Protein AF-A0A540X4X4-F1 (afdb_monomer_lite)

InterPro domains:
  IPR006311 Twin-arginine translocation pathway, signal sequence [PS51318] (1-35)
  IPR009078 Ferritin-like superfamily [SSF47240] (45-176)

Organism: NCBI:txid2590453

Foldseek 3Di:
DPVVVVVVVVVVLVPPPDPDDPPPPDDDDDDPDDPPQLCQLLVLLLVLLLLLLQLLQQLVVLLVLLVVDDPVFPCVQQSQVLNLLSVVVSVLSVVLSVVSQVSCVVSVHHNPSPNYHHPADPPQDRGSLSSLVSNLVSLVSSLVSLVVSLVSDDDPLVSQSSVFQSVLSVLSNVVSVCVNVVVDDPPPVSGNPHNVVCNVVSCVRSVDSTQDDRPNPDHPVPDDDDDDDDPPD

pLDDT: mean 84.34, std 19.94, range [33.22, 98.69]

Secondary structure (DSSP, 8-state):
--HHHHHHHHTTS-SSS--S-------PPPPP-----TTTTHHHHHHHHHHHHHHHHHHHHHHHHHHT--TTSTTGGGHHHHHHHHHHHHHHHHHHHHHHHHHHHHTT----S-S------TTPPPSHHHHHHHHHHHHHHHHHHHHHHHTT--SHHHHHHHHHHHHHHHHHHHHHHHHHTTS----GGGTT--TGGGHHHHTTSS--S-SS-STT---GGGSPPPPP--TT-

Structure (mmCIF, N/CA/C/O backbone):
data_AF-A0A540X4X4-F1
#
_entry.id   AF-A0A540X4X4-F1
#
loop_
_atom_site.group_PDB
_atom_site.id
_atom_site.type_symbol
_atom_site.label_atom_id
_atom_site.label_alt_id
_atom_site.label_comp_id
_atom_site.label_asym_id
_atom_site.label_entity_id
_atom_site.label_seq_id
_atom_site.pdbx_PDB_ins_code
_atom_site.Cartn_x
_atom_site.Cartn_y
_atom_site.Cartn_z
_atom_site.occupancy
_atom_site.B_iso_or_equiv
_atom_site.auth_seq_id
_atom_site.auth_comp_id
_atom_site.auth_asym_id
_atom_site.auth_atom_id
_atom_site.pdbx_PDB_model_num
ATOM 1 N N . MET A 1 1 ? 28.447 26.454 -2.763 1.00 45.38 1 MET A N 1
ATOM 2 C CA . MET A 1 1 ? 27.400 27.033 -1.888 1.00 45.38 1 MET A CA 1
ATOM 3 C C . MET A 1 1 ? 26.035 26.938 -2.585 1.00 45.38 1 MET A C 1
ATOM 5 O O . MET A 1 1 ? 25.390 27.944 -2.836 1.00 45.38 1 MET A O 1
ATOM 9 N N . THR A 1 2 ? 25.621 25.722 -2.959 1.00 46.94 2 THR A N 1
ATOM 10 C CA . THR A 1 2 ? 24.473 25.473 -3.863 1.00 46.94 2 THR A CA 1
ATOM 11 C C . THR A 1 2 ? 23.603 24.282 -3.435 1.00 46.94 2 THR A C 1
ATOM 13 O O . THR A 1 2 ? 22.452 24.202 -3.847 1.00 46.94 2 THR A O 1
ATOM 16 N N . GLU A 1 3 ? 24.078 23.406 -2.542 1.00 37.91 3 GLU A N 1
ATOM 17 C CA . GLU A 1 3 ? 23.278 22.284 -2.021 1.00 37.91 3 GLU A CA 1
ATOM 18 C C . GLU A 1 3 ? 22.241 22.696 -0.963 1.00 37.91 3 GLU A C 1
ATOM 20 O O . GLU A 1 3 ? 21.137 22.152 -0.937 1.00 37.91 3 GLU A O 1
ATOM 25 N N . GLU A 1 4 ? 22.540 23.683 -0.110 1.00 38.97 4 GLU A N 1
ATOM 26 C CA . GLU A 1 4 ? 21.604 24.102 0.949 1.00 38.97 4 GLU A CA 1
ATOM 27 C C . GLU A 1 4 ? 20.347 24.805 0.414 1.00 38.97 4 GLU A C 1
ATOM 29 O O . GLU A 1 4 ? 19.276 24.716 1.020 1.00 38.97 4 GLU A O 1
ATOM 34 N N . LEU A 1 5 ? 20.446 25.465 -0.745 1.00 39.66 5 LEU A N 1
ATOM 35 C CA . LEU A 1 5 ? 19.309 26.126 -1.393 1.00 39.66 5 LEU A CA 1
ATOM 36 C C . LEU A 1 5 ? 18.351 25.110 -2.037 1.00 39.66 5 LEU A C 1
ATOM 38 O O . LEU A 1 5 ? 17.140 25.322 -2.018 1.00 39.66 5 LEU A O 1
ATOM 42 N N . SER A 1 6 ? 18.872 23.970 -2.505 1.00 49.53 6 SER A N 1
ATOM 43 C CA . SER A 1 6 ? 18.075 22.884 -3.092 1.00 49.53 6 SER A CA 1
ATOM 44 C C . SER A 1 6 ? 17.263 22.128 -2.033 1.00 49.53 6 SER A C 1
ATOM 46 O O . SER A 1 6 ? 16.067 21.890 -2.202 1.00 49.53 6 SER A O 1
ATOM 48 N N . ARG A 1 7 ? 17.855 21.868 -0.856 1.00 48.28 7 ARG A N 1
ATOM 49 C CA . ARG A 1 7 ? 17.134 21.241 0.269 1.00 48.28 7 ARG A CA 1
ATOM 50 C C . ARG A 1 7 ? 15.981 22.112 0.773 1.00 48.28 7 ARG A C 1
ATOM 52 O O . ARG A 1 7 ? 14.906 21.593 1.055 1.00 48.28 7 ARG A O 1
ATOM 59 N N . ARG A 1 8 ? 16.160 23.439 0.837 1.00 43.81 8 ARG A N 1
ATOM 60 C CA . ARG A 1 8 ? 15.091 24.370 1.250 1.00 43.81 8 ARG A CA 1
ATOM 61 C C . ARG A 1 8 ? 13.973 24.519 0.213 1.00 43.81 8 ARG A C 1
ATOM 63 O O . ARG A 1 8 ? 12.850 24.810 0.612 1.00 43.81 8 ARG A O 1
ATOM 70 N N . ALA A 1 9 ? 14.242 24.301 -1.075 1.00 41.81 9 ALA A N 1
ATOM 71 C CA . ALA A 1 9 ? 13.210 24.267 -2.115 1.00 41.81 9 ALA A CA 1
ATOM 72 C C . ALA A 1 9 ? 12.405 22.951 -2.088 1.00 41.81 9 ALA A C 1
ATOM 74 O O . ALA A 1 9 ? 11.178 22.982 -2.187 1.00 41.81 9 ALA A O 1
ATOM 75 N N . ALA A 1 10 ? 13.067 21.818 -1.827 1.00 45.50 10 ALA A N 1
ATOM 76 C CA . ALA A 1 10 ? 12.403 20.528 -1.610 1.00 45.50 10 ALA A CA 1
ATOM 77 C C . ALA A 1 10 ? 11.528 20.526 -0.338 1.00 45.50 10 ALA A C 1
ATOM 79 O O . ALA A 1 10 ? 10.416 20.007 -0.343 1.00 45.50 10 ALA A O 1
ATOM 80 N N . LEU A 1 11 ? 11.968 21.203 0.729 1.00 43.41 11 LEU A N 1
ATOM 81 C CA . LEU A 1 11 ? 11.190 21.387 1.965 1.00 43.41 11 LEU A CA 1
ATOM 82 C C . LEU A 1 11 ? 10.003 22.358 1.829 1.00 43.41 11 LEU A C 1
ATOM 84 O O . LEU A 1 11 ? 9.101 22.322 2.659 1.00 43.41 11 LEU A O 1
ATOM 88 N N . ARG A 1 12 ? 9.979 23.217 0.802 1.00 35.09 12 ARG A N 1
ATOM 89 C CA . ARG A 1 12 ? 8.868 24.153 0.531 1.00 35.09 12 ARG A CA 1
ATOM 90 C C . ARG A 1 12 ? 7.836 23.624 -0.464 1.00 35.09 12 ARG A C 1
ATOM 92 O O . ARG A 1 12 ? 6.799 24.255 -0.616 1.00 35.09 12 ARG A O 1
ATOM 99 N N . SER A 1 13 ? 8.122 22.493 -1.105 1.00 35.81 13 SER A N 1
ATOM 100 C CA . SER A 1 13 ? 7.208 21.810 -2.034 1.00 35.81 13 SER A CA 1
ATOM 101 C C . SER A 1 13 ? 6.532 20.589 -1.387 1.00 35.81 13 SER A C 1
ATOM 103 O O . SER A 1 13 ? 5.632 19.994 -1.963 1.00 35.81 13 SER A O 1
ATOM 105 N N . ALA A 1 14 ? 6.900 20.266 -0.140 1.00 37.06 14 ALA A N 1
ATOM 106 C CA . ALA A 1 14 ? 6.258 19.262 0.714 1.00 37.06 14 ALA A CA 1
ATOM 107 C C . ALA A 1 14 ? 4.951 19.760 1.379 1.00 37.06 14 ALA A C 1
ATOM 109 O O . ALA A 1 14 ? 4.540 19.256 2.421 1.00 37.06 14 ALA A O 1
ATOM 110 N N . THR A 1 15 ? 4.300 20.772 0.805 1.00 37.78 15 THR A N 1
ATOM 111 C CA . THR A 1 15 ? 3.066 21.406 1.309 1.00 37.78 15 THR A CA 1
ATOM 112 C C . THR A 1 15 ? 1.804 20.919 0.598 1.00 37.78 15 THR A C 1
ATOM 114 O O . THR A 1 15 ? 0.786 21.606 0.611 1.00 37.78 15 THR A O 1
ATOM 117 N N . ALA A 1 16 ? 1.839 19.721 0.010 1.00 43.06 16 ALA A N 1
ATOM 118 C CA . ALA A 1 16 ? 0.648 19.104 -0.564 1.00 43.06 16 ALA A CA 1
ATOM 119 C C . ALA A 1 16 ? 0.603 17.570 -0.459 1.00 43.06 16 ALA A C 1
ATOM 121 O O . ALA A 1 16 ? 0.033 16.955 -1.338 1.00 43.06 16 ALA A O 1
ATOM 122 N N . VAL A 1 17 ? 1.158 16.927 0.580 1.00 40.28 17 VAL A N 1
ATOM 123 C CA . VAL A 1 17 ? 0.823 15.515 0.893 1.00 40.28 17 VAL A CA 1
ATOM 124 C C . VAL A 1 17 ? 0.978 15.250 2.398 1.00 40.28 17 VAL A C 1
ATOM 126 O O . VAL A 1 17 ? 1.936 14.626 2.836 1.00 40.28 17 VAL A O 1
ATOM 129 N N . ALA A 1 18 ? 0.078 15.823 3.202 1.00 40.38 18 ALA A N 1
ATOM 130 C CA . ALA A 1 18 ? -0.232 15.427 4.585 1.00 40.38 18 ALA A CA 1
ATOM 131 C C . ALA A 1 18 ? -1.329 16.354 5.138 1.00 40.38 18 ALA A C 1
ATOM 133 O O . ALA A 1 18 ? -1.129 17.088 6.101 1.00 40.38 18 ALA A O 1
ATOM 134 N N . SER A 1 19 ? -2.519 16.338 4.541 1.00 33.22 19 SER A N 1
ATOM 135 C CA . SER A 1 19 ? -3.735 16.819 5.213 1.00 33.22 19 SER A CA 1
ATOM 136 C C . SER A 1 19 ? -4.354 15.701 6.065 1.00 33.22 19 SER A C 1
ATOM 138 O O . SER A 1 19 ? -5.560 15.491 6.065 1.00 33.22 19 SER A O 1
ATOM 140 N N . LEU A 1 20 ? -3.512 14.987 6.817 1.00 40.66 20 LEU A N 1
ATOM 141 C CA . LEU A 1 20 ? -3.910 14.158 7.950 1.00 40.66 20 LEU A CA 1
ATOM 142 C C . LEU A 1 20 ? -3.498 14.906 9.225 1.00 40.66 20 LEU A C 1
ATOM 144 O O . LEU A 1 20 ? -2.364 14.825 9.682 1.00 40.66 20 LEU A O 1
ATOM 148 N N . GLY A 1 21 ? -4.446 15.678 9.759 1.00 37.59 21 GLY A N 1
ATOM 149 C CA . GLY A 1 21 ? -4.508 16.029 11.178 1.00 37.59 21 GLY A CA 1
ATOM 150 C C . GLY A 1 21 ? -3.510 17.063 11.710 1.00 37.59 21 GLY A C 1
ATOM 151 O O . GLY A 1 21 ? -2.647 16.732 12.514 1.00 37.59 21 GLY A O 1
ATOM 152 N N . LEU A 1 22 ? -3.741 18.350 11.432 1.00 36.69 22 LEU A N 1
ATOM 153 C CA . LEU A 1 22 ? -3.510 19.382 12.453 1.00 36.69 22 LEU A CA 1
ATOM 154 C C . LEU A 1 22 ? -4.819 19.589 13.222 1.00 36.69 22 LEU A C 1
ATOM 156 O O . LEU A 1 22 ? -5.535 20.565 13.012 1.00 36.69 22 LEU A O 1
ATOM 160 N N . ALA A 1 23 ? -5.143 18.645 14.106 1.00 40.56 23 ALA A N 1
ATOM 161 C CA . ALA A 1 23 ? -6.061 18.934 15.196 1.00 40.56 23 ALA A CA 1
ATOM 162 C C . ALA A 1 23 ? -5.282 19.751 16.233 1.00 40.56 23 ALA A C 1
ATOM 164 O O . ALA A 1 23 ? -4.286 19.303 16.802 1.00 40.56 23 ALA A O 1
ATOM 165 N N . THR A 1 24 ? -5.708 20.991 16.422 1.00 37.22 24 THR A N 1
ATOM 166 C CA . THR A 1 24 ? -5.262 21.911 17.462 1.00 37.22 24 THR A CA 1
ATOM 167 C C . THR A 1 24 ? -5.240 21.215 18.824 1.00 37.22 24 THR A C 1
ATOM 169 O O . THR A 1 24 ? -6.281 20.853 19.368 1.00 37.22 24 THR A O 1
ATOM 172 N N . GLY A 1 25 ? -4.046 21.060 19.399 1.00 37.75 25 GLY A N 1
ATOM 173 C CA . GLY A 1 25 ? -3.867 20.639 20.785 1.00 37.75 25 GLY A CA 1
ATOM 174 C C . GLY A 1 25 ? -4.380 21.711 21.744 1.00 37.75 25 GLY A C 1
ATOM 175 O O . GLY A 1 25 ? -3.626 22.578 22.177 1.00 37.75 25 GLY A O 1
ATOM 176 N N . LEU A 1 26 ? -5.668 21.652 22.079 1.00 37.72 26 LEU A N 1
ATOM 177 C CA . LEU A 1 26 ? -6.223 22.318 23.252 1.00 37.72 26 LEU A CA 1
ATOM 178 C C . LEU A 1 26 ? -6.114 21.355 24.435 1.00 37.72 26 LEU A C 1
ATOM 180 O O . LEU A 1 26 ? -6.832 20.362 24.523 1.00 37.72 26 LEU A O 1
ATOM 184 N N . LEU A 1 27 ? -5.196 21.672 25.351 1.00 46.25 27 LEU A N 1
ATOM 185 C CA . LEU A 1 27 ? -5.104 21.069 26.678 1.00 46.25 27 LEU A CA 1
ATOM 186 C C . LEU A 1 27 ? -6.447 21.245 27.401 1.00 46.25 27 LEU A C 1
ATOM 188 O O . LEU A 1 27 ? -6.729 22.312 27.947 1.00 46.25 27 LEU A O 1
ATOM 192 N N . THR A 1 28 ? -7.273 20.203 27.423 1.00 41.41 28 THR A N 1
ATOM 193 C CA . THR A 1 28 ? -8.466 20.151 28.268 1.00 41.41 28 THR A CA 1
ATOM 194 C C . THR A 1 28 ? -8.161 19.304 29.500 1.00 41.41 28 THR A C 1
ATOM 196 O O . THR A 1 28 ? -7.714 18.162 29.422 1.00 41.41 28 THR A O 1
ATOM 199 N N . ARG A 1 29 ? -8.322 19.930 30.672 1.00 42.62 29 ARG A N 1
ATOM 200 C CA . ARG A 1 29 ? -8.231 19.288 31.989 1.00 42.62 29 ARG A CA 1
ATOM 201 C C . ARG A 1 29 ? -9.266 18.166 32.097 1.00 42.62 29 ARG A C 1
ATOM 203 O O . ARG A 1 29 ? -10.383 18.315 31.607 1.00 42.62 29 ARG A O 1
ATOM 210 N N . GLY A 1 30 ? -8.878 17.093 32.789 1.00 44.91 30 GLY A N 1
ATOM 211 C CA . GLY A 1 30 ? -9.661 15.873 32.967 1.00 44.91 30 GLY A CA 1
ATOM 212 C C . GLY A 1 30 ? -11.105 16.131 33.392 1.00 44.91 30 GLY A C 1
ATOM 213 O O . GLY A 1 30 ? -11.369 16.743 34.427 1.00 44.91 30 GLY A O 1
ATOM 214 N N . THR A 1 31 ? -12.024 15.640 32.570 1.00 39.88 31 THR A N 1
ATOM 215 C CA . THR A 1 31 ? -13.439 15.469 32.894 1.00 39.88 31 THR A CA 1
ATOM 216 C C . THR A 1 31 ? -13.671 14.022 33.346 1.00 39.88 31 THR A C 1
ATOM 218 O O . THR A 1 31 ? -12.910 13.130 32.964 1.00 39.88 31 THR A O 1
ATOM 221 N N . PRO A 1 32 ? -14.659 13.776 34.227 1.00 40.91 32 PRO A N 1
ATOM 222 C CA . PRO A 1 32 ? -14.927 12.446 34.768 1.00 40.91 32 PRO A CA 1
ATOM 223 C C . PRO A 1 32 ? -15.314 11.497 33.633 1.00 40.91 32 PRO A C 1
ATOM 225 O O . PRO A 1 32 ? -15.917 11.952 32.665 1.00 40.91 32 PRO A O 1
ATOM 228 N N . ALA A 1 33 ? -14.963 10.213 33.775 1.00 46.62 33 ALA A N 1
ATOM 229 C CA . ALA A 1 33 ? -15.164 9.139 32.802 1.00 46.62 33 ALA A CA 1
ATOM 230 C C . ALA A 1 33 ? -16.530 9.227 32.097 1.00 46.62 33 ALA A C 1
ATOM 232 O O . ALA A 1 33 ? -17.534 8.683 32.558 1.00 46.62 33 ALA A O 1
ATOM 233 N N . GLN A 1 34 ? -16.561 9.938 30.970 1.00 46.34 34 GLN A N 1
ATOM 234 C CA . GLN A 1 34 ? -17.626 9.829 29.995 1.00 46.34 34 GLN A CA 1
ATOM 235 C C . GLN A 1 34 ? -17.530 8.404 29.477 1.00 46.34 34 GLN A C 1
ATOM 237 O O . GLN A 1 34 ? -16.442 7.962 29.105 1.00 46.34 34 GLN A O 1
ATOM 242 N N . ALA A 1 35 ? -18.642 7.669 29.538 1.00 45.66 35 ALA A N 1
ATOM 243 C CA . ALA A 1 35 ? -18.747 6.361 28.914 1.00 45.66 35 ALA A CA 1
ATOM 244 C C . ALA A 1 35 ? -18.117 6.469 27.523 1.00 45.66 35 ALA A C 1
ATOM 246 O O . ALA A 1 35 ? -18.569 7.295 26.729 1.00 45.66 35 ALA A O 1
ATOM 247 N N . LEU A 1 36 ? -17.022 5.738 27.292 1.00 54.94 36 LEU A N 1
ATOM 248 C CA . LEU A 1 36 ? -16.288 5.772 26.034 1.00 54.94 36 LEU A CA 1
ATOM 249 C C . LEU A 1 36 ? -17.294 5.420 24.946 1.00 54.94 36 LEU A C 1
ATOM 251 O O . LEU A 1 36 ? -17.746 4.280 24.849 1.00 54.94 36 LEU A O 1
ATOM 255 N N . THR A 1 37 ? -17.753 6.426 24.210 1.00 63.12 37 THR A N 1
ATOM 256 C CA . THR A 1 37 ? -18.769 6.199 23.196 1.00 63.12 37 THR A CA 1
ATOM 257 C C . THR A 1 37 ? -18.072 5.519 22.037 1.00 63.12 37 THR A C 1
ATOM 259 O O . THR A 1 37 ? -17.047 6.020 21.574 1.00 63.12 37 THR A O 1
ATOM 262 N N . THR A 1 38 ? -18.657 4.447 21.514 1.00 70.06 38 THR A N 1
ATOM 263 C CA . THR A 1 38 ? -18.188 3.763 20.298 1.00 70.06 38 THR A CA 1
ATOM 264 C C . THR A 1 38 ? -18.023 4.704 19.099 1.00 70.06 38 THR A C 1
ATOM 266 O O . THR A 1 38 ? -17.361 4.366 18.132 1.00 70.06 38 THR A O 1
ATOM 269 N N . GLN A 1 39 ? -18.585 5.912 19.164 1.00 83.56 39 GLN A N 1
ATOM 270 C CA . GLN A 1 39 ? -18.491 6.932 18.126 1.00 83.56 39 GLN A CA 1
ATOM 271 C C . GLN A 1 39 ? -17.196 7.759 18.147 1.00 83.56 39 GLN A C 1
ATOM 273 O O . GLN A 1 39 ? -16.904 8.424 17.154 1.00 83.56 39 GLN A O 1
ATOM 278 N N . ALA A 1 40 ? -16.422 7.743 19.241 1.00 87.62 40 ALA A N 1
ATOM 279 C CA . ALA A 1 40 ? -15.233 8.594 19.387 1.00 87.62 40 ALA A CA 1
ATOM 280 C C . ALA A 1 40 ? -14.157 8.295 18.326 1.00 87.62 40 ALA A C 1
ATOM 282 O O . ALA A 1 40 ? -13.459 9.204 17.877 1.00 87.62 40 ALA A O 1
ATOM 283 N N . ASP A 1 41 ? -14.095 7.045 17.867 1.00 94.62 41 ASP A N 1
ATOM 284 C CA . ASP A 1 41 ? -13.091 6.574 16.916 1.00 94.62 41 ASP A CA 1
ATOM 2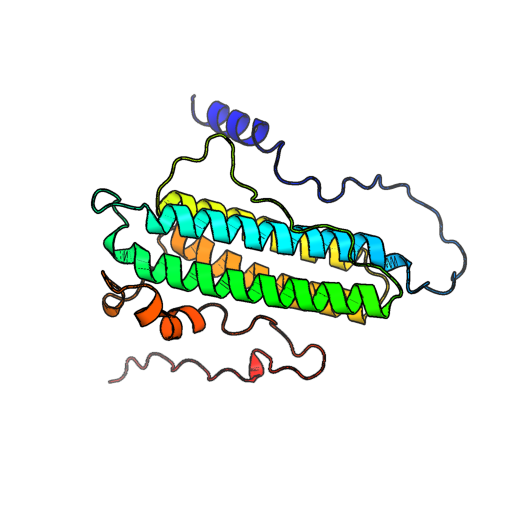85 C C . ASP A 1 41 ? -13.547 6.645 15.449 1.00 94.62 41 ASP A C 1
ATOM 287 O O . ASP A 1 41 ? -12.751 6.415 14.540 1.00 94.62 41 ASP A O 1
ATOM 291 N N . LEU A 1 42 ? -14.804 7.011 15.170 1.00 94.94 42 LEU A N 1
ATOM 292 C CA . LEU A 1 42 ? -15.321 7.018 13.795 1.00 94.94 42 LEU A CA 1
ATOM 293 C C . LEU A 1 42 ? -14.549 7.980 12.885 1.00 94.94 42 LEU A C 1
ATOM 295 O O . LEU A 1 42 ? -14.234 7.635 11.749 1.00 94.94 42 LEU A O 1
ATOM 299 N N . THR A 1 43 ? -14.218 9.174 13.376 1.00 95.19 43 THR A N 1
ATOM 300 C CA . THR A 1 43 ? -13.436 10.160 12.615 1.00 95.19 43 THR A CA 1
ATOM 301 C C . THR A 1 43 ? -12.033 9.646 12.264 1.00 95.19 43 THR A C 1
ATOM 303 O O . THR A 1 43 ? -11.699 9.650 11.076 1.00 95.19 43 THR A O 1
ATOM 306 N N . PRO A 1 44 ? -11.200 9.186 13.222 1.00 96.00 44 PRO A N 1
ATOM 307 C CA . PRO A 1 44 ? -9.890 8.629 12.886 1.00 96.00 44 PRO A CA 1
ATOM 308 C C . PRO A 1 44 ? -9.971 7.386 11.988 1.00 96.00 44 PRO A C 1
ATOM 310 O O . PRO A 1 44 ? -9.182 7.283 11.050 1.00 96.00 44 PRO A O 1
ATOM 313 N N . LEU A 1 45 ? -10.942 6.487 12.187 1.00 96.50 45 LEU A N 1
ATOM 314 C CA . LEU A 1 45 ? -11.120 5.319 11.313 1.00 96.50 45 LEU A CA 1
ATOM 315 C C . LEU A 1 45 ? -11.480 5.709 9.874 1.00 96.50 45 LEU A C 1
ATOM 317 O O . LEU A 1 45 ? -10.914 5.163 8.930 1.00 96.50 45 LEU A O 1
ATOM 321 N N . LYS A 1 46 ? -12.370 6.689 9.682 1.00 97.25 46 LYS A N 1
ATOM 322 C CA . LYS A 1 46 ? -12.703 7.223 8.349 1.00 97.25 46 LYS A CA 1
ATOM 323 C C . LYS A 1 46 ? -11.504 7.893 7.675 1.00 97.25 46 LYS A C 1
ATOM 325 O O . LYS A 1 46 ? -11.335 7.782 6.460 1.00 97.25 46 LYS A O 1
ATOM 330 N N . ALA A 1 47 ? -10.654 8.567 8.448 1.00 96.62 47 ALA A N 1
ATOM 331 C CA . ALA A 1 47 ? -9.423 9.151 7.927 1.00 96.62 47 ALA A CA 1
ATOM 332 C C . ALA A 1 47 ? -8.440 8.070 7.441 1.00 96.62 47 ALA A C 1
ATOM 334 O O . ALA A 1 47 ? -7.867 8.222 6.362 1.00 96.62 47 ALA A O 1
ATOM 335 N N . LEU A 1 48 ? -8.302 6.963 8.180 1.00 97.94 48 LEU A N 1
ATOM 336 C CA . LEU A 1 48 ? -7.527 5.798 7.737 1.00 97.94 48 LEU A CA 1
ATOM 337 C C . LEU A 1 48 ? -8.143 5.154 6.486 1.00 97.94 48 LEU A C 1
ATOM 339 O O . LEU A 1 48 ? -7.428 4.916 5.521 1.00 97.94 48 LEU A O 1
ATOM 343 N N . LEU A 1 49 ? -9.469 4.981 6.429 1.00 98.31 49 LEU A N 1
ATOM 344 C CA . LEU A 1 49 ? -10.139 4.430 5.242 1.00 98.31 49 LEU A CA 1
ATOM 345 C C . LEU A 1 49 ? -9.918 5.300 3.993 1.00 98.31 49 LEU A C 1
ATOM 347 O O . LEU A 1 49 ? -9.705 4.791 2.894 1.00 98.31 49 LEU A O 1
ATOM 351 N N . THR A 1 50 ? -9.928 6.623 4.161 1.00 98.19 50 THR A N 1
ATOM 352 C CA . THR A 1 50 ? -9.592 7.559 3.080 1.00 98.19 50 THR A CA 1
ATOM 353 C C . THR A 1 50 ? -8.151 7.358 2.607 1.00 98.19 50 THR A C 1
ATOM 355 O O . THR A 1 50 ? -7.890 7.383 1.403 1.00 98.19 50 THR A O 1
ATOM 358 N N . ALA A 1 51 ? -7.213 7.156 3.538 1.00 97.62 51 ALA A N 1
ATOM 359 C CA . ALA A 1 51 ? -5.814 6.901 3.216 1.00 97.62 51 ALA A CA 1
ATOM 360 C C . ALA A 1 51 ? -5.641 5.595 2.424 1.00 97.62 51 ALA A C 1
ATOM 362 O O . ALA A 1 51 ? -4.994 5.632 1.379 1.00 97.62 51 ALA A O 1
ATOM 363 N N . GLU A 1 52 ? -6.302 4.506 2.829 1.00 98.50 52 GLU A N 1
ATOM 364 C CA . GLU A 1 52 ? -6.270 3.234 2.092 1.00 98.50 52 GLU A CA 1
ATOM 365 C C . GLU A 1 52 ? -6.787 3.377 0.665 1.00 98.50 52 GLU A C 1
ATOM 367 O O . GLU A 1 52 ? -6.149 2.965 -0.301 1.00 98.50 52 GLU A O 1
ATOM 372 N N . ARG A 1 53 ? -7.925 4.050 0.488 1.00 98.56 53 ARG A N 1
ATOM 373 C CA . ARG A 1 53 ? -8.488 4.263 -0.850 1.00 98.56 53 ARG A CA 1
ATOM 374 C C . ARG A 1 53 ? -7.606 5.148 -1.722 1.00 98.56 53 ARG A C 1
ATOM 376 O O . ARG A 1 53 ? -7.450 4.886 -2.914 1.00 98.56 53 ARG A O 1
ATOM 383 N N . ASN A 1 54 ? -6.979 6.164 -1.136 1.00 98.06 54 ASN A N 1
ATOM 384 C CA . ASN A 1 54 ? -5.975 6.964 -1.830 1.00 98.06 54 ASN A CA 1
ATOM 385 C C . ASN A 1 54 ? -4.753 6.122 -2.232 1.00 98.06 54 ASN A C 1
ATOM 387 O O . ASN A 1 54 ? -4.249 6.293 -3.346 1.00 98.06 54 ASN A O 1
ATOM 391 N N . ALA A 1 55 ? -4.293 5.203 -1.377 1.00 98.06 55 ALA A N 1
ATOM 392 C CA . ALA A 1 55 ? -3.204 4.282 -1.692 1.00 98.06 55 ALA A CA 1
ATOM 393 C C . ALA A 1 55 ? -3.582 3.362 -2.862 1.00 98.06 55 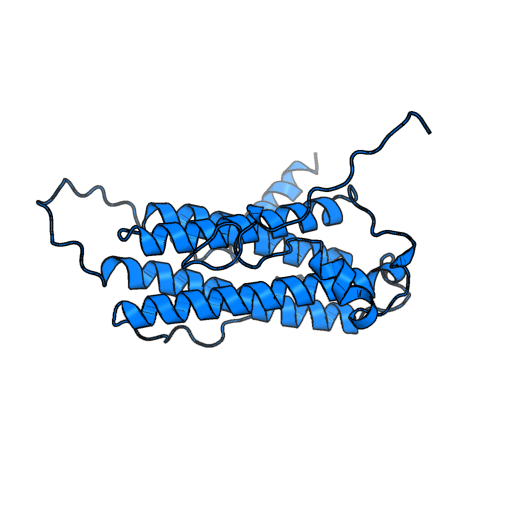ALA A C 1
ATOM 395 O O . ALA A 1 55 ? -2.855 3.329 -3.854 1.00 98.06 55 ALA A O 1
ATOM 396 N N . ILE A 1 56 ? -4.770 2.743 -2.842 1.00 98.62 56 ILE A N 1
ATOM 397 C CA . ILE A 1 56 ? -5.292 1.918 -3.950 1.00 98.62 56 ILE A CA 1
ATOM 398 C C . ILE A 1 56 ? -5.253 2.689 -5.277 1.00 98.62 56 ILE A C 1
ATOM 400 O O . ILE A 1 56 ? -4.695 2.200 -6.261 1.00 98.62 56 ILE A O 1
ATOM 404 N N . LYS A 1 57 ? -5.780 3.923 -5.310 1.00 98.56 57 LYS A N 1
ATOM 405 C CA . LYS A 1 57 ? -5.759 4.759 -6.527 1.00 98.56 57 LYS A CA 1
ATOM 406 C C . LYS A 1 57 ? -4.347 5.171 -6.942 1.00 98.56 57 LYS A C 1
ATOM 408 O O . LYS A 1 57 ? -4.073 5.320 -8.132 1.00 98.56 57 LYS A O 1
ATOM 413 N N . THR A 1 58 ? -3.443 5.359 -5.986 1.00 98.25 58 THR A N 1
ATOM 414 C CA . THR A 1 58 ? -2.033 5.667 -6.267 1.00 98.25 58 THR A CA 1
ATOM 415 C C . THR A 1 58 ? -1.333 4.465 -6.898 1.00 98.25 58 THR A C 1
ATOM 417 O O . THR A 1 58 ? -0.618 4.634 -7.885 1.00 98.25 58 THR A O 1
ATOM 420 N N . TYR A 1 59 ? -1.608 3.251 -6.419 1.00 98.62 59 TYR A N 1
ATOM 421 C CA . TYR A 1 59 ? -1.124 2.020 -7.038 1.00 98.62 59 TYR A CA 1
ATOM 422 C C . TYR A 1 59 ? -1.745 1.761 -8.417 1.00 98.62 59 TYR A C 1
ATOM 424 O O . TYR A 1 59 ? -1.026 1.340 -9.319 1.00 98.62 59 TYR A O 1
ATOM 432 N N . ASP A 1 60 ? -3.028 2.074 -8.635 1.00 98.56 60 ASP A N 1
ATOM 433 C CA . ASP A 1 60 ? -3.646 2.032 -9.975 1.00 98.56 60 ASP A CA 1
ATOM 434 C C . ASP A 1 60 ? -2.886 2.928 -10.974 1.00 98.56 60 ASP A C 1
ATOM 436 O O . ASP A 1 60 ? -2.554 2.515 -12.093 1.00 98.56 60 ASP A O 1
ATOM 440 N N . ALA A 1 61 ? -2.565 4.158 -10.558 1.00 98.06 61 ALA A N 1
ATOM 441 C CA . ALA A 1 61 ? -1.789 5.094 -11.367 1.00 98.06 61 ALA A CA 1
ATOM 442 C C . ALA A 1 61 ? -0.350 4.597 -11.595 1.00 98.06 61 ALA A C 1
ATOM 444 O O . ALA A 1 61 ? 0.150 4.648 -12.720 1.00 98.06 61 ALA A O 1
ATOM 445 N N . ALA A 1 62 ? 0.298 4.066 -10.556 1.00 97.94 62 ALA A N 1
ATOM 446 C CA . ALA A 1 62 ? 1.633 3.482 -10.640 1.00 97.94 62 ALA A CA 1
ATOM 447 C C . ALA A 1 62 ? 1.687 2.310 -11.630 1.00 97.94 62 ALA A C 1
ATOM 449 O O . ALA A 1 62 ? 2.557 2.283 -12.498 1.00 97.94 62 ALA A O 1
ATOM 450 N N . VAL A 1 63 ? 0.733 1.378 -11.558 1.00 98.56 63 VAL A N 1
ATOM 451 C CA . VAL A 1 63 ? 0.627 0.246 -12.490 1.00 98.56 63 VAL A CA 1
ATOM 452 C C . VAL A 1 63 ? 0.439 0.732 -13.925 1.00 98.56 63 VAL A C 1
ATOM 454 O O . VAL A 1 63 ? 1.090 0.211 -14.826 1.00 98.56 63 VAL A O 1
ATOM 457 N N . SER A 1 64 ? -0.365 1.775 -14.137 1.00 98.31 64 SER A N 1
ATOM 458 C CA . SER A 1 64 ? -0.544 2.373 -15.467 1.00 98.31 64 SER A CA 1
ATOM 459 C C . SER A 1 64 ? 0.765 2.949 -16.028 1.00 98.31 64 SER A C 1
ATOM 461 O O . SER A 1 64 ? 1.058 2.790 -17.212 1.00 98.31 64 SER A O 1
ATOM 463 N N . VAL A 1 65 ? 1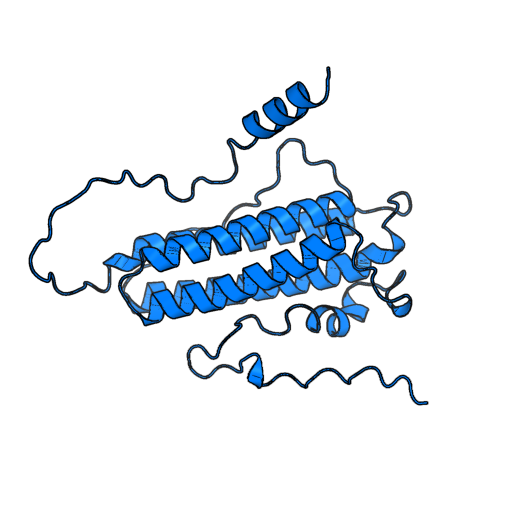.586 3.586 -15.182 1.00 98.31 65 VAL A N 1
ATOM 464 C CA . VAL A 1 65 ? 2.923 4.072 -15.568 1.00 98.31 65 VAL A CA 1
ATOM 465 C C . VAL A 1 65 ? 3.862 2.912 -15.884 1.00 98.31 65 VAL A C 1
ATOM 467 O O . VAL A 1 65 ? 4.602 2.984 -16.863 1.00 98.31 65 VAL A O 1
ATOM 470 N N . LEU A 1 66 ? 3.824 1.841 -15.086 1.00 98.38 66 LEU A N 1
ATOM 471 C CA . LEU A 1 66 ? 4.615 0.642 -15.345 1.00 98.38 66 LEU A CA 1
ATOM 472 C C . LEU A 1 66 ? 4.219 0.017 -16.680 1.00 98.38 66 LEU A C 1
ATOM 474 O O . LEU A 1 66 ? 5.108 -0.299 -17.455 1.00 98.38 66 LEU A O 1
ATOM 478 N N . ASP A 1 67 ? 2.930 -0.102 -16.995 1.00 98.38 67 ASP A N 1
ATOM 479 C CA . ASP A 1 67 ? 2.448 -0.666 -18.265 1.00 98.38 67 ASP A CA 1
ATOM 480 C C . ASP A 1 67 ? 2.845 0.152 -19.496 1.00 98.38 67 ASP A C 1
ATOM 482 O O . ASP A 1 67 ? 3.038 -0.408 -20.574 1.00 98.38 67 ASP A O 1
ATOM 486 N N . ALA A 1 68 ? 3.019 1.462 -19.331 1.00 98.19 68 ALA A N 1
ATOM 487 C CA . ALA A 1 68 ? 3.497 2.356 -20.379 1.00 98.19 68 ALA A CA 1
ATOM 488 C C . ALA A 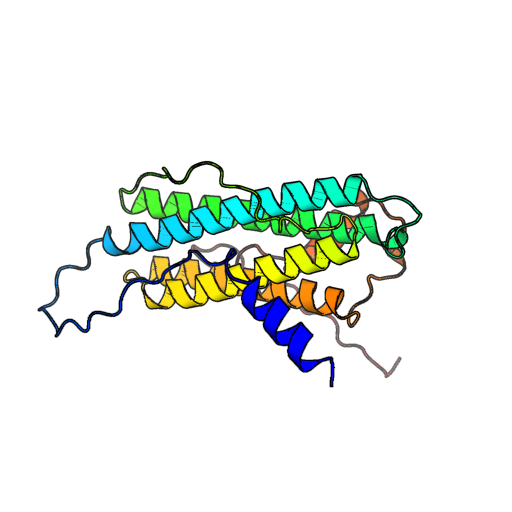1 68 ? 5.034 2.450 -20.468 1.00 98.19 68 ALA A C 1
ATOM 490 O O . ALA A 1 68 ? 5.548 3.131 -21.360 1.00 98.19 68 ALA A O 1
ATOM 491 N N . ALA A 1 69 ? 5.779 1.813 -19.555 1.00 97.69 69 ALA A N 1
ATOM 492 C CA . ALA A 1 69 ? 7.236 1.830 -19.584 1.00 97.69 69 ALA A CA 1
ATOM 493 C C . ALA A 1 69 ? 7.760 1.207 -20.888 1.00 97.69 69 ALA A C 1
ATOM 495 O O . ALA A 1 69 ? 7.176 0.281 -21.447 1.00 97.69 69 ALA A O 1
ATOM 496 N N . THR A 1 70 ? 8.885 1.718 -21.380 1.00 97.06 70 THR A N 1
ATOM 497 C CA . THR A 1 70 ? 9.500 1.260 -22.632 1.00 97.06 70 THR A CA 1
ATOM 498 C C . THR A 1 70 ? 10.911 0.753 -22.380 1.00 97.06 70 THR A C 1
ATOM 500 O O . THR A 1 70 ? 11.517 1.063 -21.354 1.00 97.06 70 THR A O 1
ATOM 503 N N . SER A 1 71 ? 11.477 0.029 -23.347 1.00 96.75 71 SER A N 1
ATOM 504 C CA . SER A 1 71 ? 12.828 -0.540 -23.259 1.00 96.75 71 SER A CA 1
ATOM 505 C C . SER A 1 71 ? 13.956 0.490 -23.119 1.00 96.75 71 SER A C 1
ATOM 507 O O . SER A 1 71 ? 15.108 0.101 -22.952 1.00 96.75 71 SER A O 1
ATOM 509 N N . THR A 1 72 ? 13.661 1.791 -23.220 1.00 97.00 72 THR A N 1
ATOM 510 C CA . THR A 1 72 ? 14.628 2.859 -22.932 1.00 97.00 72 THR A CA 1
ATOM 511 C C . THR A 1 72 ? 14.709 3.213 -21.445 1.00 97.00 72 THR A C 1
ATOM 513 O O . THR A 1 72 ? 15.648 3.904 -21.056 1.00 97.00 72 THR A O 1
ATOM 516 N N . ASP A 1 73 ? 13.754 2.777 -20.613 1.00 97.19 73 ASP A N 1
ATOM 517 C CA . ASP A 1 73 ? 13.866 2.901 -19.156 1.00 97.19 73 ASP A CA 1
ATOM 518 C C . ASP A 1 73 ? 14.983 1.958 -18.658 1.00 97.19 73 ASP A C 1
ATOM 520 O O . ASP A 1 73 ? 14.938 0.757 -18.942 1.00 97.19 73 ASP A O 1
ATOM 524 N N . PRO A 1 74 ? 15.991 2.450 -17.914 1.00 94.75 74 PRO A N 1
ATOM 525 C CA . PRO A 1 74 ? 17.089 1.616 -17.421 1.00 94.75 74 PRO A CA 1
ATOM 526 C C . PRO A 1 74 ? 16.650 0.433 -16.549 1.00 94.75 74 PRO A C 1
ATOM 528 O O . PRO A 1 74 ? 17.375 -0.554 -16.445 1.00 94.75 74 PRO A O 1
ATOM 531 N N . LEU A 1 75 ? 15.480 0.525 -15.910 1.00 95.44 75 LEU A N 1
ATOM 532 C CA . LEU A 1 75 ? 14.916 -0.527 -15.068 1.00 95.44 75 LEU A CA 1
ATOM 533 C C . LEU A 1 75 ? 13.864 -1.370 -15.798 1.00 95.44 75 LEU A C 1
ATOM 535 O O . LEU A 1 75 ? 13.248 -2.229 -15.168 1.00 95.44 75 LEU A O 1
ATOM 539 N N . PHE A 1 76 ? 13.673 -1.177 -17.109 1.00 97.19 76 PHE A N 1
ATOM 540 C CA . PHE A 1 76 ? 12.711 -1.942 -17.905 1.00 97.19 76 PHE A CA 1
ATOM 541 C C . PHE A 1 76 ? 12.835 -3.465 -17.733 1.00 97.19 76 PHE A C 1
ATOM 543 O O . PHE A 1 76 ? 11.803 -4.112 -17.551 1.00 97.19 76 PHE A O 1
ATOM 550 N N . PRO A 1 77 ? 14.044 -4.066 -17.659 1.00 96.50 77 PRO A N 1
ATOM 551 C CA . PRO A 1 77 ? 14.164 -5.505 -17.423 1.00 96.50 77 PRO A CA 1
ATOM 552 C C . PRO A 1 77 ? 13.560 -5.994 -16.095 1.00 96.50 77 PRO A C 1
ATOM 554 O O . PRO A 1 77 ? 13.329 -7.190 -15.938 1.00 96.50 77 PRO A O 1
ATOM 557 N N . PHE A 1 78 ? 13.292 -5.098 -15.140 1.00 96.00 78 PHE A N 1
ATOM 558 C CA . PHE A 1 78 ? 12.673 -5.395 -13.844 1.00 96.00 78 PHE A CA 1
ATOM 559 C C . PHE A 1 78 ? 11.218 -4.907 -13.739 1.00 96.00 78 PHE A C 1
ATOM 561 O O . PHE A 1 78 ? 10.606 -5.037 -12.680 1.00 96.00 78 PHE A O 1
ATOM 568 N N . GLN A 1 79 ? 10.637 -4.370 -14.815 1.00 97.38 79 GLN A N 1
ATOM 569 C CA . GLN A 1 79 ? 9.262 -3.855 -14.834 1.00 97.38 79 GLN A CA 1
ATOM 570 C C . GLN A 1 79 ? 8.255 -4.877 -14.283 1.00 97.38 79 GLN A C 1
ATOM 572 O O . GLN A 1 79 ? 7.400 -4.521 -13.474 1.00 97.38 79 GLN A O 1
ATOM 577 N N . GLY A 1 80 ? 8.370 -6.149 -14.682 1.00 97.62 80 GLY A N 1
ATOM 578 C CA . GLY A 1 80 ? 7.433 -7.195 -14.277 1.00 97.62 80 GLY A CA 1
ATOM 579 C C . GLY A 1 80 ? 7.411 -7.456 -12.775 1.00 97.62 80 GLY A C 1
ATOM 580 O O . GLY A 1 80 ? 6.330 -7.509 -12.194 1.00 97.62 80 GLY A O 1
ATOM 581 N N . ILE A 1 81 ? 8.575 -7.551 -12.119 1.00 97.12 81 ILE A N 1
ATOM 582 C CA . ILE A 1 81 ? 8.626 -7.767 -10.664 1.00 97.12 81 ILE A CA 1
ATOM 583 C C . ILE A 1 81 ? 8.159 -6.533 -9.891 1.00 97.12 81 ILE A C 1
ATOM 585 O O . ILE A 1 81 ? 7.429 -6.670 -8.912 1.00 97.12 81 ILE A O 1
ATOM 589 N N . VAL A 1 82 ? 8.492 -5.326 -10.364 1.00 97.31 82 VAL A N 1
ATOM 590 C CA . VAL A 1 82 ? 7.997 -4.080 -9.758 1.00 97.31 82 VAL A CA 1
ATOM 591 C C . VAL A 1 82 ? 6.471 -4.008 -9.863 1.00 97.31 82 VAL A C 1
ATOM 593 O O . VAL A 1 82 ? 5.805 -3.694 -8.879 1.00 97.31 82 VAL A O 1
ATOM 596 N N . LYS A 1 83 ? 5.900 -4.365 -11.021 1.00 98.50 83 LYS A N 1
ATOM 597 C CA . LYS A 1 83 ? 4.445 -4.421 -11.215 1.00 98.50 83 LYS A CA 1
ATOM 598 C C . LYS A 1 83 ? 3.791 -5.504 -10.356 1.00 98.50 83 LYS A C 1
ATOM 600 O O . LYS A 1 83 ? 2.737 -5.246 -9.784 1.00 98.50 83 LYS A O 1
ATOM 605 N N . ALA A 1 84 ? 4.394 -6.686 -10.241 1.00 98.31 84 ALA A N 1
ATOM 606 C CA . ALA A 1 84 ? 3.857 -7.768 -9.419 1.00 98.31 84 ALA A CA 1
ATOM 607 C C . ALA A 1 84 ? 3.785 -7.373 -7.932 1.00 98.31 84 ALA A C 1
ATOM 609 O O . ALA A 1 84 ? 2.748 -7.572 -7.305 1.00 98.31 84 ALA A O 1
ATOM 610 N N . ILE A 1 85 ? 4.836 -6.741 -7.395 1.00 97.75 85 ILE A N 1
ATOM 611 C CA . ILE A 1 85 ? 4.848 -6.214 -6.018 1.00 97.75 85 ILE A CA 1
ATOM 612 C C . ILE A 1 85 ? 3.816 -5.091 -5.851 1.00 97.75 85 ILE A C 1
ATOM 614 O O . ILE A 1 85 ? 3.055 -5.101 -4.890 1.00 97.75 85 ILE A O 1
ATOM 618 N N . ALA A 1 86 ? 3.730 -4.158 -6.805 1.00 98.31 86 ALA A N 1
ATOM 619 C CA . ALA A 1 86 ? 2.742 -3.079 -6.765 1.00 98.31 86 ALA A CA 1
ATOM 620 C C . ALA A 1 86 ? 1.294 -3.607 -6.740 1.00 98.31 86 ALA A C 1
ATOM 622 O O . ALA A 1 86 ? 0.460 -3.095 -5.998 1.00 98.31 86 ALA A O 1
ATOM 623 N N . LEU A 1 87 ? 0.991 -4.647 -7.524 1.00 98.69 87 LEU A N 1
ATOM 624 C CA . LEU A 1 87 ? -0.321 -5.300 -7.515 1.00 98.69 87 LEU A CA 1
ATOM 625 C C . LEU A 1 87 ? -0.594 -6.039 -6.199 1.00 98.69 87 LEU A C 1
ATOM 627 O O . LEU A 1 87 ? -1.725 -6.000 -5.718 1.00 98.69 87 LEU A O 1
ATOM 631 N N . HIS A 1 88 ? 0.425 -6.675 -5.616 1.00 98.25 88 HIS A N 1
ATOM 632 C CA . HIS A 1 88 ? 0.325 -7.335 -4.312 1.00 98.25 88 HIS A CA 1
ATOM 633 C C . HIS A 1 88 ? 0.008 -6.329 -3.195 1.00 98.25 88 HIS A C 1
ATOM 635 O O . HIS A 1 88 ? -0.993 -6.486 -2.503 1.00 98.25 88 HIS A O 1
ATOM 641 N N . PHE A 1 89 ? 0.755 -5.227 -3.088 1.00 98.50 89 PHE A N 1
ATOM 642 C CA . PHE A 1 89 ? 0.504 -4.208 -2.055 1.00 98.50 89 PHE A CA 1
ATOM 643 C C . PHE A 1 89 ? -0.833 -3.490 -2.263 1.00 98.50 89 PHE A C 1
ATOM 645 O O . PHE A 1 89 ? -1.583 -3.273 -1.314 1.00 98.50 89 PHE A O 1
ATOM 652 N N . ARG A 1 90 ? -1.222 -3.217 -3.515 1.00 98.56 90 ARG A N 1
ATOM 653 C CA . ARG A 1 90 ? -2.566 -2.709 -3.840 1.00 98.56 90 ARG A CA 1
ATOM 654 C C . ARG A 1 90 ? -3.681 -3.628 -3.328 1.00 98.56 90 ARG A C 1
ATOM 656 O O . ARG A 1 90 ? -4.716 -3.144 -2.864 1.00 98.56 90 ARG A O 1
ATOM 663 N N . GLN A 1 91 ? -3.505 -4.941 -3.462 1.00 98.38 91 GLN A N 1
ATOM 664 C CA . GLN A 1 91 ? -4.460 -5.917 -2.945 1.00 98.38 91 GLN A CA 1
ATOM 665 C C . GLN A 1 91 ? -4.526 -5.849 -1.412 1.00 98.38 91 GLN A C 1
ATOM 667 O O . GLN A 1 91 ? -5.621 -5.832 -0.858 1.00 98.38 91 GLN A O 1
ATOM 672 N N . GLN A 1 92 ? -3.388 -5.699 -0.733 1.00 97.69 92 GLN A N 1
ATOM 673 C CA . GLN A 1 92 ? -3.349 -5.559 0.726 1.00 97.69 92 GLN A CA 1
ATOM 674 C C . GLN A 1 92 ? -4.046 -4.277 1.206 1.00 97.69 92 GLN A C 1
ATOM 676 O O . GLN A 1 92 ? -4.903 -4.369 2.081 1.00 97.69 92 GLN A O 1
ATOM 681 N N . HIS A 1 93 ? -3.840 -3.131 0.546 1.00 98.50 93 HIS A N 1
ATOM 682 C CA . HIS A 1 93 ? -4.618 -1.912 0.826 1.00 98.50 93 HIS A CA 1
ATOM 683 C C . HIS A 1 93 ? -6.129 -2.095 0.613 1.00 98.50 93 HIS A C 1
ATOM 685 O O . HIS A 1 93 ? -6.950 -1.518 1.327 1.00 98.50 93 HIS A O 1
ATOM 691 N N . THR A 1 94 ? -6.532 -2.920 -0.360 1.00 98.56 94 THR A N 1
ATOM 692 C CA . THR A 1 94 ? -7.953 -3.259 -0.563 1.00 98.56 94 THR A CA 1
ATOM 693 C C . THR A 1 94 ? -8.499 -4.030 0.643 1.00 98.56 94 THR A C 1
ATOM 695 O O . THR A 1 94 ? -9.570 -3.711 1.157 1.00 98.56 94 THR A O 1
ATOM 698 N N . GLU A 1 95 ? -7.734 -4.992 1.156 1.00 96.56 95 GLU A N 1
ATOM 699 C CA . GLU A 1 95 ? -8.097 -5.767 2.346 1.00 96.56 95 GLU A CA 1
ATOM 700 C C . GLU A 1 95 ? -8.130 -4.906 3.619 1.00 96.56 95 GLU A C 1
ATOM 702 O O . GLU A 1 95 ? -9.015 -5.086 4.467 1.00 96.56 95 GLU A O 1
ATOM 707 N N . HIS A 1 96 ? -7.215 -3.940 3.741 1.00 97.44 96 HIS A N 1
ATOM 708 C CA . HIS A 1 96 ? -7.202 -2.945 4.816 1.00 97.44 96 HIS A CA 1
ATOM 709 C C . HIS A 1 96 ? -8.441 -2.055 4.772 1.00 97.44 96 HIS A C 1
ATOM 711 O O . HIS A 1 96 ? -9.144 -1.941 5.781 1.00 97.44 96 HIS A O 1
ATOM 717 N N . ALA A 1 97 ? -8.757 -1.486 3.603 1.00 98.31 97 ALA A N 1
ATOM 718 C CA . ALA A 1 97 ? -9.944 -0.661 3.393 1.00 98.31 97 ALA A CA 1
ATOM 719 C C . ALA A 1 97 ? -11.226 -1.420 3.768 1.00 98.31 97 ALA A C 1
ATOM 721 O O . ALA A 1 97 ? -12.051 -0.917 4.534 1.00 98.31 97 ALA A O 1
ATOM 722 N N . ASP A 1 98 ? -11.361 -2.665 3.310 1.00 97.25 98 ASP A N 1
ATOM 723 C CA . ASP A 1 98 ? -12.503 -3.520 3.631 1.00 97.25 98 ASP A CA 1
ATOM 724 C C . ASP A 1 98 ? -12.621 -3.788 5.139 1.00 97.25 98 ASP A C 1
ATOM 726 O O . ASP A 1 98 ? -13.720 -3.811 5.705 1.00 97.25 98 ASP A O 1
ATOM 730 N N . LYS A 1 99 ? -11.493 -4.009 5.827 1.00 95.50 99 LYS A N 1
ATOM 731 C CA . LYS A 1 99 ? -11.473 -4.244 7.279 1.00 95.50 99 LYS A CA 1
ATOM 732 C C . LYS A 1 99 ? -11.861 -2.979 8.050 1.00 95.50 99 LYS A C 1
ATOM 734 O O . LYS A 1 99 ? -12.689 -3.076 8.957 1.00 95.50 99 LYS A O 1
ATOM 739 N N . LEU A 1 100 ? -11.352 -1.812 7.657 1.00 96.88 100 LEU A N 1
ATOM 740 C CA . LEU A 1 100 ? -11.715 -0.520 8.248 1.00 96.88 100 LEU A CA 1
ATOM 741 C C . LEU A 1 100 ? -13.198 -0.192 8.050 1.00 96.88 100 LEU A C 1
ATOM 743 O O . LEU A 1 100 ? -13.869 0.181 9.012 1.00 96.88 100 LEU A O 1
ATOM 747 N N . ALA A 1 101 ? -13.733 -0.391 6.842 1.00 97.56 101 ALA A N 1
ATOM 748 C CA . ALA A 1 101 ? -15.148 -0.164 6.548 1.00 97.56 101 ALA A CA 1
ATOM 749 C C . ALA A 1 101 ? -16.058 -1.020 7.448 1.00 97.56 101 ALA A C 1
ATOM 751 O O . ALA A 1 101 ? -17.010 -0.508 8.038 1.00 97.56 101 ALA A O 1
ATOM 752 N N . ARG A 1 102 ? -15.713 -2.301 7.656 1.00 94.81 102 ARG A N 1
ATOM 753 C CA . ARG A 1 102 ? -16.432 -3.179 8.599 1.00 94.81 102 ARG A CA 1
ATOM 754 C C . ARG A 1 102 ? -16.374 -2.677 10.044 1.00 94.81 102 ARG A C 1
ATOM 756 O O . ARG A 1 102 ? -17.353 -2.812 10.772 1.00 94.81 102 ARG A O 1
ATOM 763 N N . TYR A 1 103 ? -15.244 -2.127 10.485 1.00 93.88 103 TYR A N 1
ATOM 764 C CA . TYR A 1 103 ? -15.106 -1.591 11.844 1.00 93.88 103 TYR A CA 1
ATOM 765 C C . TYR A 1 103 ? -15.910 -0.302 12.047 1.00 93.88 103 TYR A C 1
ATOM 767 O O . TYR A 1 103 ? -16.507 -0.125 13.110 1.00 93.88 103 TYR A O 1
ATOM 775 N N . ILE A 1 104 ? -15.975 0.555 11.024 1.00 95.81 104 ILE A N 1
ATOM 776 C CA . ILE A 1 104 ? -16.834 1.747 10.999 1.00 95.81 104 ILE A CA 1
ATOM 777 C C . ILE A 1 104 ? -18.310 1.338 11.111 1.00 95.81 104 ILE A C 1
ATOM 779 O O . ILE A 1 104 ? -19.021 1.870 11.964 1.00 95.81 104 ILE A O 1
ATOM 783 N N . ASP A 1 105 ? -18.753 0.362 10.313 1.00 95.06 105 ASP A N 1
ATOM 784 C CA . ASP A 1 105 ? -20.134 -0.147 10.320 1.00 95.06 105 ASP A CA 1
ATOM 785 C C . ASP A 1 105 ? -20.530 -0.749 11.682 1.00 95.06 105 ASP A C 1
ATOM 787 O O . ASP A 1 105 ? -21.547 -0.376 12.267 1.00 95.06 105 ASP A O 1
ATOM 791 N N . ARG A 1 106 ? -19.665 -1.586 12.278 1.00 91.56 106 ARG A N 1
ATOM 792 C CA . ARG A 1 106 ? -19.881 -2.170 13.621 1.00 91.56 106 ARG A CA 1
ATOM 793 C C . ARG A 1 106 ? -20.071 -1.124 14.724 1.00 91.56 106 ARG A C 1
ATOM 795 O O . ARG A 1 106 ? -20.721 -1.406 15.728 1.00 91.56 106 ARG A O 1
ATOM 802 N N . GLN A 1 107 ? -19.507 0.069 14.552 1.00 92.56 107 GLN A N 1
ATOM 803 C CA . GLN A 1 107 ? -19.624 1.188 15.494 1.00 92.56 107 GLN A CA 1
ATOM 804 C C . GLN A 1 107 ? -20.832 2.094 15.201 1.00 92.56 107 GLN A C 1
ATOM 806 O O . GLN A 1 107 ? -20.990 3.139 15.836 1.00 92.56 107 GLN A O 1
ATOM 811 N N . GLY A 1 108 ? -21.702 1.696 14.265 1.00 93.19 108 GLY A N 1
ATOM 812 C CA . GLY A 1 108 ? -22.862 2.471 13.824 1.00 93.19 108 GLY A CA 1
ATOM 813 C C . GLY A 1 108 ? -22.495 3.657 12.930 1.00 93.19 108 GLY A C 1
ATOM 814 O O . GLY A 1 108 ? -23.301 4.574 12.768 1.00 93.19 108 GLY A O 1
ATOM 815 N N . GLY A 1 109 ? -21.271 3.678 12.396 1.00 94.56 109 GLY A N 1
ATOM 816 C CA . GLY A 1 109 ? -20.849 4.628 11.378 1.00 94.56 109 GLY A CA 1
ATOM 817 C C . GLY A 1 109 ? -21.323 4.218 9.984 1.00 94.56 109 GLY A C 1
ATOM 818 O O . GLY A 1 109 ? -21.775 3.102 9.761 1.00 94.56 109 GLY A O 1
ATOM 819 N N . VAL A 1 110 ? -21.185 5.136 9.030 1.00 95.62 110 VAL A N 1
ATOM 820 C CA . VAL A 1 110 ? -21.435 4.881 7.605 1.00 95.62 110 VAL A CA 1
ATOM 821 C C . VAL A 1 110 ? -20.156 5.162 6.838 1.00 95.62 110 VAL A C 1
ATOM 823 O O . VAL A 1 110 ? -19.486 6.160 7.110 1.00 95.62 110 VAL A O 1
ATOM 826 N N . ASP A 1 111 ? -19.831 4.294 5.890 1.00 95.06 111 ASP A N 1
ATOM 827 C CA . ASP A 1 111 ? -18.766 4.516 4.922 1.00 95.06 111 ASP A CA 1
ATOM 828 C C . ASP A 1 111 ? -19.212 5.533 3.860 1.00 95.06 111 ASP A C 1
ATOM 830 O O . ASP A 1 111 ? -19.906 5.214 2.898 1.00 95.06 111 ASP A O 1
ATOM 834 N N . ASP A 1 112 ? -18.842 6.790 4.085 1.00 95.50 112 ASP A N 1
ATOM 835 C CA . ASP A 1 112 ? -19.169 7.949 3.253 1.00 95.50 112 ASP A CA 1
ATOM 836 C C . ASP A 1 112 ? -17.915 8.654 2.712 1.00 95.50 112 ASP A C 1
ATOM 838 O O . ASP A 1 112 ? -18.001 9.764 2.185 1.00 95.50 112 ASP A O 1
ATOM 842 N N . VAL A 1 113 ? -16.740 8.020 2.819 1.00 92.31 113 VAL A N 1
ATOM 843 C CA . VAL A 1 113 ? -15.457 8.663 2.483 1.00 92.31 113 VAL A CA 1
ATOM 844 C C . VAL A 1 113 ? -15.162 8.696 0.975 1.00 92.31 113 VAL A C 1
ATOM 846 O O . VAL A 1 113 ? -14.209 9.340 0.539 1.00 92.31 113 VAL A O 1
ATOM 849 N N . GLY A 1 114 ? -15.996 8.035 0.163 1.00 94.75 114 GLY A N 1
ATOM 850 C CA . GLY A 1 114 ? -15.853 7.942 -1.294 1.00 94.75 114 GLY A CA 1
ATOM 851 C C . GLY A 1 114 ? -14.714 7.020 -1.735 1.00 94.75 114 GLY A C 1
ATOM 852 O O . GLY A 1 114 ? -14.070 6.388 -0.910 1.00 94.75 114 GLY A O 1
ATOM 853 N N . GLU A 1 115 ? -14.450 6.954 -3.042 1.00 93.88 115 GLU A N 1
ATOM 854 C CA . GLU A 1 115 ? -13.519 5.994 -3.674 1.00 93.88 115 GLU A CA 1
ATOM 855 C C . GLU A 1 115 ? -12.024 6.353 -3.552 1.00 93.88 115 GLU A C 1
ATOM 857 O O . GLU A 1 115 ? -11.167 5.640 -4.076 1.00 93.88 115 GLU A O 1
ATOM 862 N N . GLY A 1 116 ? -11.697 7.471 -2.901 1.00 96.25 116 GLY A N 1
ATOM 863 C CA . GLY A 1 116 ? -10.341 8.019 -2.858 1.00 96.25 116 GLY A CA 1
ATOM 864 C C . GLY A 1 116 ? -9.872 8.629 -4.185 1.00 96.25 116 GLY A C 1
ATOM 865 O O . GLY A 1 116 ? -10.574 8.659 -5.197 1.00 96.25 116 GLY A O 1
ATOM 866 N N . THR A 1 117 ? -8.651 9.155 -4.167 1.00 96.06 117 THR A N 1
ATOM 867 C CA . THR A 1 117 ? -7.989 9.814 -5.300 1.00 96.06 117 THR A CA 1
ATOM 868 C C . THR A 1 117 ? -6.501 9.487 -5.304 1.00 96.06 117 THR A C 1
ATOM 870 O O . THR A 1 117 ? -5.877 9.399 -4.246 1.00 96.06 117 THR A O 1
ATOM 873 N N . ALA A 1 118 ? -5.918 9.318 -6.491 1.00 95.56 118 ALA A N 1
ATOM 874 C CA . ALA A 1 118 ? -4.492 9.036 -6.615 1.00 95.56 118 ALA A CA 1
ATOM 875 C C . ALA A 1 118 ? -3.660 10.231 -6.121 1.00 95.56 118 ALA A C 1
ATOM 877 O O . ALA A 1 118 ? -3.909 11.370 -6.518 1.00 95.56 118 ALA A O 1
ATOM 878 N N . GLN A 1 119 ? -2.658 9.969 -5.284 1.00 95.19 119 GLN A N 1
ATOM 879 C CA . GLN A 1 119 ? -1.774 10.984 -4.707 1.00 95.19 119 GLN A CA 1
ATOM 880 C C . GLN A 1 119 ? -0.466 11.051 -5.503 1.00 95.19 119 GLN A C 1
ATOM 882 O O . GLN A 1 119 ? 0.594 10.652 -5.028 1.00 95.19 119 GLN A O 1
ATOM 887 N N . VAL A 1 120 ? -0.551 11.529 -6.748 1.00 93.31 120 VAL A N 1
ATOM 888 C CA . VAL A 1 120 ? 0.607 11.691 -7.643 1.00 93.31 120 VAL A CA 1
ATOM 889 C C . VAL A 1 120 ? 1.054 13.161 -7.641 1.00 93.31 120 VAL A C 1
ATOM 891 O O . VAL A 1 120 ? 0.227 14.032 -7.917 1.00 93.31 120 VAL A O 1
ATOM 894 N N . PRO A 1 121 ? 2.333 13.471 -7.350 1.00 94.25 121 PRO A N 1
ATOM 895 C CA . PRO A 1 121 ? 2.852 14.838 -7.420 1.00 94.25 121 PRO A CA 1
ATOM 896 C C . PRO A 1 121 ? 2.658 15.473 -8.803 1.00 94.25 121 PRO A C 1
ATOM 898 O O . PRO A 1 121 ? 2.768 14.800 -9.826 1.00 94.25 121 PRO A O 1
ATOM 901 N N . THR A 1 122 ? 2.413 16.785 -8.860 1.00 93.19 122 THR A N 1
ATOM 902 C CA . THR A 1 122 ? 2.152 17.487 -10.134 1.00 93.19 122 THR A CA 1
ATOM 903 C C . THR A 1 122 ? 3.355 17.518 -11.075 1.00 93.19 122 THR A C 1
ATOM 905 O O . THR A 1 122 ? 3.192 17.686 -12.278 1.00 93.19 122 THR A O 1
ATOM 908 N N . ASP A 1 123 ? 4.560 17.383 -10.531 1.00 92.94 123 ASP A N 1
ATOM 909 C CA . ASP A 1 123 ? 5.837 17.323 -11.241 1.00 92.94 123 ASP A CA 1
ATOM 910 C C . ASP A 1 123 ? 6.342 15.882 -11.441 1.00 92.94 123 ASP A C 1
ATOM 912 O O . ASP A 1 123 ? 7.498 15.674 -11.813 1.00 92.94 123 ASP A O 1
ATOM 916 N N . PHE A 1 124 ? 5.488 14.877 -11.214 1.00 95.75 124 PHE A N 1
ATOM 917 C CA . PHE A 1 124 ? 5.844 13.477 -11.404 1.00 95.75 124 PHE A CA 1
ATOM 918 C C . PHE A 1 124 ? 6.236 13.193 -12.859 1.00 95.75 124 PHE A C 1
ATOM 920 O O . PHE A 1 124 ? 5.448 13.369 -13.790 1.00 95.75 124 PHE A O 1
ATOM 927 N N . VAL A 1 125 ? 7.457 12.693 -13.047 1.00 97.19 125 VAL A N 1
ATOM 928 C CA . VAL A 1 125 ? 7.947 12.226 -14.346 1.00 97.19 125 VAL A CA 1
ATOM 929 C C . VAL A 1 125 ? 7.742 10.709 -14.434 1.00 97.19 125 VAL A C 1
ATOM 931 O O . VAL A 1 125 ? 8.294 9.992 -13.596 1.00 97.19 125 VAL A O 1
ATOM 934 N N . PRO A 1 126 ? 7.002 10.189 -15.430 1.00 96.81 126 PRO A N 1
ATOM 935 C CA . PRO A 1 126 ? 6.813 8.751 -15.602 1.00 96.81 126 PRO A CA 1
ATOM 936 C C . PRO A 1 126 ? 8.136 7.996 -15.768 1.00 96.81 126 PRO A C 1
ATOM 938 O O . PRO A 1 126 ? 9.000 8.396 -16.545 1.00 96.81 126 PRO A O 1
ATOM 941 N N . GLY A 1 127 ? 8.278 6.892 -15.039 1.00 97.62 127 GLY A N 1
ATOM 942 C CA . GLY A 1 127 ? 9.441 6.008 -15.087 1.00 97.62 127 GLY A CA 1
ATOM 943 C C . GLY A 1 127 ? 9.425 5.022 -13.924 1.00 97.62 127 GLY A C 1
ATOM 944 O O . GLY A 1 127 ? 8.868 5.318 -12.864 1.00 97.62 127 GLY A O 1
ATOM 945 N N . ILE A 1 128 ? 10.045 3.856 -14.099 1.00 97.69 128 ILE A N 1
ATOM 946 C CA . ILE A 1 128 ? 9.980 2.759 -13.119 1.00 97.69 128 ILE A CA 1
ATOM 947 C C . ILE A 1 128 ? 10.596 3.187 -11.782 1.00 97.69 128 ILE A C 1
ATOM 949 O O . ILE A 1 128 ? 10.018 2.948 -10.723 1.00 97.69 128 ILE A O 1
ATOM 953 N N . LYS A 1 129 ? 11.732 3.897 -11.811 1.00 96.94 129 LYS A N 1
ATOM 954 C CA . LYS A 1 129 ? 12.365 4.410 -10.585 1.00 96.94 129 LYS A CA 1
ATOM 955 C C . LYS A 1 129 ? 11.463 5.390 -9.833 1.00 96.94 129 LYS A C 1
ATOM 957 O O . LYS A 1 129 ? 11.352 5.300 -8.614 1.00 96.94 129 LYS A O 1
ATOM 962 N N . ASN A 1 130 ? 10.802 6.293 -10.555 1.00 97.69 130 ASN A N 1
ATOM 963 C CA . ASN A 1 130 ? 9.916 7.282 -9.948 1.00 97.69 130 ASN A CA 1
ATOM 964 C C . ASN A 1 130 ? 8.641 6.631 -9.402 1.00 97.69 130 ASN A C 1
ATOM 966 O O . ASN A 1 130 ? 8.147 7.075 -8.373 1.00 97.69 130 ASN A O 1
ATOM 970 N N . VAL A 1 131 ? 8.147 5.551 -10.018 1.00 98.19 131 VAL A N 1
ATOM 971 C CA . VAL A 1 131 ? 7.071 4.725 -9.445 1.00 98.19 131 VAL A CA 1
ATOM 972 C C . VAL A 1 131 ? 7.495 4.109 -8.111 1.00 98.19 131 VAL A C 1
ATOM 974 O O . VAL A 1 131 ? 6.747 4.203 -7.141 1.00 98.19 131 VAL A O 1
ATOM 977 N N . ILE A 1 132 ? 8.698 3.531 -8.034 1.00 97.62 132 ILE A N 1
ATOM 978 C CA . ILE A 1 132 ? 9.224 2.974 -6.777 1.00 97.62 132 ILE A CA 1
ATOM 979 C C . ILE A 1 132 ? 9.332 4.074 -5.711 1.00 97.62 132 ILE A C 1
ATOM 981 O O . ILE A 1 132 ? 8.924 3.863 -4.571 1.00 97.62 132 ILE A O 1
ATOM 985 N N . ASP A 1 133 ? 9.832 5.261 -6.065 1.00 97.06 133 ASP A N 1
ATOM 986 C CA . ASP A 1 133 ? 9.953 6.389 -5.131 1.00 97.06 133 ASP A CA 1
ATOM 987 C C . ASP A 1 133 ? 8.588 6.934 -4.685 1.00 97.06 133 ASP A C 1
ATOM 989 O O . ASP A 1 133 ? 8.407 7.265 -3.511 1.00 97.06 133 ASP A O 1
ATOM 993 N N . LEU A 1 134 ? 7.616 7.000 -5.599 1.00 96.50 134 LEU A N 1
ATOM 994 C CA . LEU A 1 134 ? 6.238 7.384 -5.305 1.00 96.50 134 LEU A CA 1
ATOM 995 C C . LEU A 1 134 ? 5.613 6.418 -4.296 1.00 96.50 134 LEU A C 1
ATOM 997 O O . LEU A 1 134 ? 5.149 6.864 -3.247 1.00 96.50 134 LEU A O 1
ATOM 1001 N N . ALA A 1 135 ? 5.660 5.115 -4.584 1.00 97.50 135 ALA A N 1
ATOM 1002 C CA . ALA A 1 135 ? 5.135 4.083 -3.699 1.00 97.50 135 ALA A CA 1
ATOM 1003 C C . ALA A 1 135 ? 5.848 4.120 -2.337 1.00 97.50 135 ALA A C 1
ATOM 1005 O O . ALA A 1 135 ? 5.195 4.204 -1.305 1.00 97.50 135 ALA A O 1
ATOM 1006 N N . THR A 1 136 ? 7.184 4.216 -2.313 1.00 97.94 136 THR A N 1
ATOM 1007 C CA . THR A 1 136 ? 7.966 4.328 -1.064 1.00 97.94 136 THR A CA 1
ATOM 1008 C C . THR A 1 136 ? 7.489 5.489 -0.185 1.00 97.94 136 THR A C 1
ATOM 1010 O O . THR A 1 136 ? 7.373 5.353 1.034 1.00 97.94 136 THR A O 1
ATOM 1013 N N . ASN A 1 137 ? 7.232 6.657 -0.782 1.00 95.31 137 ASN A N 1
ATOM 1014 C CA . ASN A 1 137 ? 6.757 7.823 -0.040 1.00 95.31 137 ASN A CA 1
ATOM 1015 C C . ASN A 1 137 ? 5.313 7.652 0.447 1.00 95.31 137 ASN A C 1
ATOM 1017 O O . ASN A 1 137 ? 5.012 8.092 1.559 1.00 95.31 137 ASN A O 1
ATOM 1021 N N . ALA A 1 138 ? 4.452 7.011 -0.349 1.00 96.00 138 ALA A N 1
ATOM 1022 C CA . ALA A 1 138 ? 3.085 6.686 0.044 1.00 96.00 138 ALA A CA 1
ATOM 1023 C C . ALA A 1 138 ? 3.070 5.752 1.267 1.00 96.00 138 ALA A C 1
ATOM 1025 O O . ALA A 1 138 ? 2.470 6.106 2.280 1.00 96.00 138 ALA A O 1
ATOM 1026 N N . GLU A 1 139 ? 3.837 4.659 1.238 1.00 97.94 139 GLU A N 1
ATOM 1027 C CA . GLU A 1 139 ? 3.928 3.710 2.360 1.00 97.94 139 GLU A CA 1
ATOM 1028 C C . GLU A 1 139 ? 4.503 4.342 3.623 1.00 97.94 139 GLU A C 1
ATOM 1030 O O . GLU A 1 139 ? 4.016 4.132 4.733 1.00 97.94 139 GLU A O 1
ATOM 1035 N N . LYS A 1 140 ? 5.522 5.196 3.474 1.00 97.12 140 LYS A N 1
ATOM 1036 C CA . LYS A 1 140 ? 6.066 5.956 4.603 1.00 97.12 140 LYS A CA 1
ATOM 1037 C C . LYS A 1 140 ? 4.993 6.834 5.247 1.00 97.12 140 LYS A C 1
ATOM 1039 O O . LYS A 1 140 ? 4.926 6.929 6.474 1.00 97.12 140 LYS A O 1
ATOM 1044 N N . ALA A 1 141 ? 4.205 7.529 4.429 1.00 93.50 141 ALA A N 1
ATOM 1045 C CA . ALA A 1 141 ? 3.136 8.388 4.914 1.00 93.50 141 ALA A CA 1
ATOM 1046 C C . ALA A 1 141 ? 2.030 7.565 5.592 1.00 93.50 141 ALA A C 1
ATOM 1048 O O . ALA A 1 141 ? 1.585 7.958 6.670 1.00 93.50 141 ALA A O 1
ATOM 1049 N N . ALA A 1 142 ? 1.655 6.415 5.021 1.00 94.44 142 ALA A N 1
ATOM 1050 C CA . ALA A 1 142 ? 0.689 5.485 5.600 1.00 94.44 142 ALA A CA 1
ATOM 1051 C C . ALA A 1 142 ? 1.163 4.962 6.966 1.00 94.44 142 ALA A C 1
ATOM 1053 O O . ALA A 1 142 ? 0.475 5.161 7.968 1.00 94.44 142 ALA A O 1
ATOM 1054 N N . ALA A 1 143 ? 2.388 4.435 7.060 1.00 93.88 143 ALA A N 1
ATOM 1055 C CA . ALA A 1 143 ? 2.973 3.943 8.310 1.00 93.88 143 ALA A CA 1
ATOM 1056 C C . ALA A 1 143 ? 2.991 5.008 9.429 1.00 93.88 143 ALA A C 1
ATOM 1058 O O . ALA A 1 143 ? 2.631 4.737 10.581 1.00 93.88 143 ALA A O 1
ATOM 1059 N N . ILE A 1 144 ? 3.365 6.252 9.096 1.00 94.00 144 ILE A N 1
ATOM 1060 C CA . ILE A 1 144 ? 3.315 7.387 10.034 1.00 94.00 144 ILE A CA 1
ATOM 1061 C C . ILE A 1 144 ? 1.865 7.717 10.414 1.00 94.00 144 ILE A C 1
ATOM 1063 O O . ILE A 1 144 ? 1.587 7.975 11.588 1.00 94.00 144 ILE A O 1
ATOM 1067 N N . GLY A 1 145 ? 0.956 7.716 9.437 1.00 94.06 145 GLY A N 1
ATOM 1068 C CA . GLY A 1 145 ? -0.472 7.958 9.616 1.00 94.06 145 GLY A CA 1
ATOM 1069 C C . GLY A 1 145 ? -1.088 6.992 10.621 1.00 94.06 145 GLY A C 1
ATOM 1070 O O . GLY A 1 145 ? -1.623 7.440 11.632 1.00 94.06 145 GLY A O 1
ATOM 1071 N N . TYR A 1 146 ? -0.918 5.686 10.416 1.00 96.38 146 TYR A N 1
ATOM 1072 C CA . TYR A 1 146 ? -1.386 4.655 11.345 1.00 96.38 146 TYR A CA 1
ATOM 1073 C C . TYR A 1 146 ? -0.792 4.806 12.743 1.00 96.38 146 TYR A C 1
ATOM 1075 O O . TYR A 1 146 ? -1.535 4.847 13.723 1.00 96.38 146 TYR A O 1
ATOM 1083 N N . THR A 1 147 ? 0.529 4.988 12.842 1.00 93.19 147 THR A N 1
ATOM 1084 C CA . THR A 1 147 ? 1.218 5.169 14.132 1.00 93.19 147 THR A CA 1
ATOM 1085 C C . THR A 1 147 ? 0.686 6.380 14.905 1.00 93.19 147 THR A C 1
ATOM 1087 O O . THR A 1 147 ? 0.606 6.367 16.135 1.00 93.19 147 THR A O 1
ATOM 1090 N N . ASN A 1 148 ? 0.343 7.465 14.209 1.00 92.75 148 ASN A N 1
ATOM 1091 C CA . ASN A 1 148 ? -0.218 8.654 14.841 1.00 92.75 148 ASN A CA 1
ATOM 1092 C C . ASN A 1 148 ? -1.692 8.470 15.203 1.00 92.75 148 ASN A C 1
ATOM 1094 O O . ASN A 1 148 ? -2.073 8.830 16.316 1.00 92.75 148 ASN A O 1
ATOM 1098 N N . THR A 1 149 ? -2.492 7.872 14.321 1.00 94.50 149 THR A N 1
ATOM 1099 C CA . THR A 1 149 ? -3.909 7.600 14.578 1.00 94.50 149 THR A CA 1
ATOM 1100 C C . THR A 1 149 ? -4.093 6.667 15.769 1.00 94.50 149 THR A C 1
ATOM 1102 O O . THR A 1 149 ? -4.934 6.946 16.623 1.00 94.50 149 THR A O 1
ATOM 1105 N N . GLN A 1 150 ? -3.254 5.636 15.903 1.00 92.44 150 GLN A N 1
ATOM 1106 C CA . GLN A 1 150 ? -3.284 4.697 17.028 1.00 92.44 150 GLN A CA 1
ATOM 1107 C C . GLN A 1 150 ? -3.250 5.405 18.393 1.00 92.44 150 GLN A C 1
ATOM 1109 O O . GLN A 1 150 ? -3.928 4.981 19.321 1.00 92.44 150 GLN A O 1
ATOM 1114 N N . LYS A 1 151 ? -2.523 6.524 18.516 1.00 88.81 151 LYS A N 1
ATOM 1115 C CA . LYS A 1 151 ? -2.422 7.303 19.768 1.00 88.81 151 LYS A CA 1
ATOM 1116 C C . LYS A 1 151 ? -3.717 8.027 20.146 1.00 88.81 151 LYS A C 1
ATOM 1118 O O . LYS A 1 151 ? -3.831 8.503 21.272 1.00 88.81 151 LYS A O 1
ATOM 1123 N N . SER A 1 152 ? -4.635 8.183 19.195 1.00 88.94 152 SER A N 1
ATOM 1124 C CA . SER A 1 152 ? -5.900 8.907 19.359 1.00 88.94 152 SER A CA 1
ATOM 1125 C C . SER A 1 152 ? -7.120 7.995 19.471 1.00 88.94 152 SER A C 1
ATOM 1127 O O . SER A 1 152 ? -8.188 8.484 19.826 1.00 88.94 152 SER A O 1
ATOM 1129 N N . LEU A 1 153 ? -6.962 6.701 19.171 1.00 92.81 153 LEU A N 1
ATOM 1130 C CA . LEU A 1 153 ? -8.035 5.716 19.251 1.00 92.81 153 LEU A CA 1
ATOM 1131 C C . LEU A 1 153 ? -8.316 5.342 20.707 1.00 92.81 153 LEU A C 1
ATOM 1133 O O . LEU A 1 153 ? -7.404 5.167 21.516 1.00 92.81 153 LEU A O 1
ATOM 1137 N N . VAL A 1 154 ? -9.599 5.239 21.026 1.00 92.94 154 VAL A N 1
ATOM 1138 C CA . VAL A 1 154 ? -10.120 5.000 22.368 1.00 92.94 154 VAL A CA 1
ATOM 1139 C C . VAL A 1 154 ? -10.428 3.521 22.586 1.00 92.94 154 VAL A C 1
ATOM 1141 O O . VAL A 1 154 ? -10.184 2.999 23.675 1.00 92.94 154 VAL A O 1
ATOM 1144 N N . LEU A 1 155 ? -10.973 2.838 21.576 1.00 90.44 155 LEU A N 1
ATOM 1145 C CA . LEU A 1 155 ? -11.275 1.412 21.652 1.00 90.44 155 LEU A CA 1
ATOM 1146 C C . LEU A 1 155 ? -10.022 0.588 21.344 1.00 90.44 155 LEU A C 1
ATOM 1148 O O . LEU A 1 155 ? -9.355 0.809 20.331 1.00 90.44 155 LEU A O 1
ATOM 1152 N N . ALA A 1 156 ? -9.742 -0.399 22.199 1.00 90.06 156 ALA A N 1
ATOM 1153 C CA . ALA A 1 156 ? -8.594 -1.292 22.049 1.00 90.06 156 ALA A CA 1
ATOM 1154 C C . ALA A 1 156 ? -8.596 -1.990 20.682 1.00 90.06 156 ALA A C 1
ATOM 1156 O O . ALA A 1 156 ? -7.611 -1.888 19.963 1.00 90.06 156 ALA A O 1
ATOM 1157 N N . ASP A 1 157 ? -9.726 -2.568 20.269 1.00 90.06 157 ASP A N 1
ATOM 1158 C CA . ASP A 1 157 ? -9.858 -3.259 18.980 1.00 90.06 157 ASP A CA 1
ATOM 1159 C C . ASP A 1 157 ? -9.536 -2.347 17.782 1.00 90.06 157 ASP A C 1
ATOM 1161 O O . ASP A 1 157 ? -8.938 -2.784 16.799 1.00 90.06 157 ASP A O 1
ATOM 1165 N N . ASN A 1 158 ? -9.904 -1.060 17.852 1.00 93.19 158 ASN A N 1
ATOM 1166 C CA . ASN A 1 158 ? -9.562 -0.091 16.809 1.00 93.19 158 ASN A CA 1
ATOM 1167 C C . ASN A 1 158 ? -8.058 0.200 16.809 1.00 93.19 158 ASN A C 1
ATOM 1169 O O . ASN A 1 158 ? -7.441 0.275 15.746 1.00 93.19 158 ASN A O 1
ATOM 1173 N N . ALA A 1 159 ? -7.469 0.381 17.994 1.00 93.06 159 ALA A N 1
ATOM 1174 C CA . ALA A 1 159 ? -6.039 0.619 18.144 1.00 93.06 159 ALA A CA 1
ATOM 1175 C C . ALA A 1 159 ? -5.207 -0.591 17.688 1.00 93.06 159 ALA A C 1
ATOM 1177 O O . ALA A 1 159 ? -4.177 -0.404 17.044 1.00 93.06 159 ALA A O 1
ATOM 1178 N N . GLU A 1 160 ? -5.666 -1.812 17.965 1.00 91.69 160 GLU A N 1
ATOM 1179 C CA . GLU A 1 160 ? -5.065 -3.062 17.493 1.00 91.69 160 GLU A CA 1
ATOM 1180 C C . GLU A 1 160 ? -5.164 -3.195 15.974 1.00 91.69 160 GLU A C 1
ATOM 1182 O O . GLU A 1 160 ? -4.160 -3.491 15.328 1.00 91.69 160 GLU A O 1
ATOM 1187 N N . LEU A 1 161 ? -6.325 -2.892 15.380 1.00 93.25 161 LEU A N 1
ATOM 1188 C CA . LEU A 1 161 ? -6.479 -2.859 13.925 1.00 93.25 161 LEU A CA 1
ATOM 1189 C C . LEU A 1 161 ? -5.517 -1.850 13.281 1.00 93.25 161 LEU A C 1
ATOM 1191 O O . LEU A 1 161 ? -4.813 -2.186 12.328 1.00 93.25 161 LEU A O 1
ATOM 1195 N N . ALA A 1 162 ? -5.456 -0.626 13.813 1.00 94.88 162 ALA A N 1
ATOM 1196 C CA . ALA A 1 162 ? -4.556 0.408 13.313 1.00 94.88 162 ALA A CA 1
ATOM 1197 C C . ALA A 1 162 ? -3.077 0.010 13.464 1.00 94.88 162 ALA A C 1
ATOM 1199 O O . ALA A 1 162 ? -2.277 0.280 12.570 1.00 94.88 162 ALA A O 1
ATOM 1200 N N . ALA A 1 163 ? -2.711 -0.657 14.562 1.00 93.69 163 ALA A N 1
ATOM 1201 C CA . ALA A 1 163 ? -1.361 -1.174 14.766 1.00 93.69 163 ALA A CA 1
ATOM 1202 C C . ALA A 1 163 ? -1.021 -2.296 13.772 1.00 93.69 163 ALA A C 1
ATOM 1204 O O . ALA A 1 163 ? 0.063 -2.291 13.191 1.00 93.69 163 ALA A O 1
ATOM 1205 N N . ALA A 1 164 ? -1.946 -3.235 13.552 1.00 93.56 164 ALA A N 1
ATOM 1206 C CA . ALA A 1 164 ? -1.754 -4.364 12.648 1.00 93.56 164 ALA A CA 1
ATOM 1207 C C . ALA A 1 164 ? -1.566 -3.914 11.195 1.00 93.56 164 ALA A C 1
ATOM 1209 O O . ALA A 1 164 ? -0.652 -4.404 10.530 1.00 93.56 164 ALA A O 1
ATOM 1210 N N . ILE A 1 165 ? -2.383 -2.964 10.724 1.00 95.50 165 ILE A N 1
ATOM 1211 C CA . ILE A 1 165 ? -2.223 -2.383 9.385 1.00 95.50 165 ILE A CA 1
ATOM 1212 C C . ILE A 1 165 ? -0.947 -1.537 9.326 1.00 95.50 165 ILE A C 1
ATOM 1214 O O . ILE A 1 165 ? -0.109 -1.757 8.460 1.00 95.50 165 ILE A O 1
ATOM 1218 N N . GLY A 1 166 ? -0.715 -0.648 10.299 1.00 95.19 166 GLY A N 1
ATOM 1219 C CA . GLY A 1 166 ? 0.487 0.194 10.332 1.00 95.19 166 GLY A CA 1
ATOM 1220 C C . GLY A 1 166 ? 1.805 -0.593 10.331 1.00 95.19 166 GLY A C 1
ATOM 1221 O O . GLY A 1 166 ? 2.807 -0.134 9.773 1.00 95.19 166 GLY A O 1
ATOM 1222 N N . ALA A 1 167 ? 1.815 -1.794 10.912 1.00 94.50 167 ALA A N 1
ATOM 1223 C CA . ALA A 1 167 ? 2.943 -2.717 10.839 1.00 94.50 167 ALA A CA 1
ATOM 1224 C C . ALA A 1 167 ? 3.165 -3.281 9.423 1.00 94.50 167 ALA A C 1
ATOM 1226 O O . ALA A 1 167 ? 4.313 -3.503 9.039 1.00 94.50 167 ALA A O 1
ATOM 1227 N N . VAL A 1 168 ? 2.106 -3.491 8.641 1.00 96.06 168 VAL A N 1
ATOM 1228 C CA . VAL A 1 168 ? 2.185 -3.908 7.231 1.00 96.06 168 VAL A CA 1
ATOM 1229 C C . VAL A 1 168 ? 2.669 -2.760 6.351 1.00 96.06 168 VAL A C 1
ATOM 1231 O O . VAL A 1 168 ? 3.642 -2.948 5.624 1.00 96.06 168 VAL A O 1
ATOM 1234 N N . GLU A 1 169 ? 2.153 -1.542 6.534 1.00 97.25 169 GLU A N 1
ATOM 1235 C CA . GLU A 1 169 ? 2.650 -0.367 5.789 1.00 97.25 169 GLU A CA 1
ATOM 1236 C C . GLU A 1 169 ? 4.124 -0.080 6.076 1.00 97.25 169 GLU A C 1
ATOM 1238 O O . GLU A 1 169 ? 4.902 0.319 5.206 1.00 97.25 169 GLU A O 1
ATOM 1243 N N . SER A 1 170 ? 4.557 -0.342 7.311 1.00 97.12 170 SER A N 1
ATOM 1244 C CA . SER A 1 170 ? 5.971 -0.258 7.676 1.00 97.12 170 SER A CA 1
ATOM 1245 C C . SER A 1 170 ? 6.817 -1.288 6.919 1.00 97.12 170 SER A C 1
ATOM 1247 O O . SER A 1 170 ? 7.933 -0.973 6.502 1.00 97.12 170 SER A O 1
ATOM 1249 N N . GLN A 1 171 ? 6.302 -2.503 6.706 1.00 96.62 171 GLN A N 1
ATOM 1250 C CA . GLN A 1 171 ? 6.976 -3.527 5.907 1.00 96.62 171 GLN A CA 1
ATOM 1251 C C . GLN A 1 171 ? 7.008 -3.152 4.420 1.00 96.62 171 GLN A C 1
ATOM 1253 O O . GLN A 1 171 ? 8.082 -3.240 3.816 1.00 96.62 171 GLN A O 1
ATOM 1258 N N . HIS A 1 172 ? 5.899 -2.664 3.846 1.00 97.69 172 HIS A N 1
ATOM 1259 C CA . HIS A 1 172 ? 5.873 -2.155 2.470 1.00 97.69 172 HIS A CA 1
ATOM 1260 C C . HIS A 1 172 ? 6.929 -1.061 2.277 1.00 97.69 172 HIS A C 1
ATOM 1262 O O . HIS A 1 172 ? 7.757 -1.133 1.363 1.00 97.69 172 HIS A O 1
ATOM 1268 N N . PHE A 1 173 ? 6.963 -0.083 3.193 1.00 97.88 173 PHE A N 1
ATOM 1269 C CA . PHE A 1 173 ? 7.949 0.993 3.184 1.00 97.88 173 PHE A CA 1
ATOM 1270 C C . PHE A 1 173 ? 9.379 0.454 3.214 1.00 97.88 173 PHE A C 1
ATOM 1272 O O . PHE A 1 173 ? 10.214 0.920 2.442 1.00 97.88 173 PHE A O 1
ATOM 1279 N N . VAL A 1 174 ? 9.687 -0.511 4.085 1.00 97.12 174 VAL A N 1
ATOM 1280 C CA . VAL A 1 174 ? 11.039 -1.083 4.175 1.00 97.12 174 VAL A CA 1
ATOM 1281 C C . VAL A 1 174 ? 11.430 -1.769 2.867 1.00 97.12 174 VAL A C 1
ATOM 1283 O O . VAL A 1 174 ? 12.510 -1.478 2.349 1.00 97.12 174 VAL A O 1
ATOM 1286 N N . VAL A 1 175 ? 10.564 -2.618 2.304 1.00 95.44 175 VAL A N 1
ATOM 1287 C CA . VAL A 1 175 ? 10.821 -3.311 1.028 1.00 95.44 175 VAL A CA 1
ATOM 1288 C C . VAL A 1 175 ? 11.088 -2.302 -0.091 1.00 95.44 175 VAL A C 1
ATOM 1290 O O . VAL A 1 175 ? 12.119 -2.377 -0.767 1.00 95.44 175 VAL A O 1
ATOM 1293 N N . LEU A 1 176 ? 10.208 -1.313 -0.252 1.00 96.38 176 LEU A N 1
ATOM 1294 C CA . LEU A 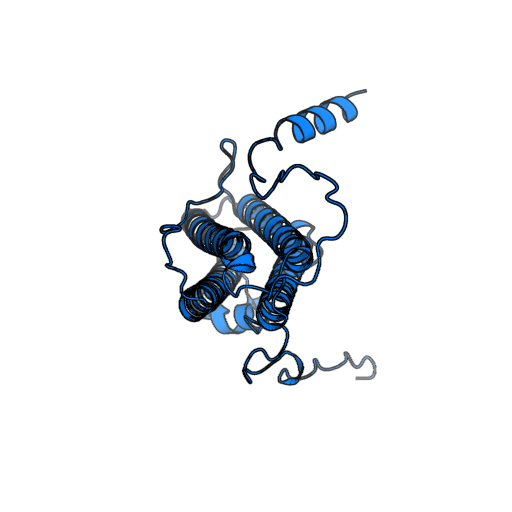1 176 ? 10.329 -0.314 -1.311 1.00 96.38 176 LEU A CA 1
ATOM 1295 C C . LEU A 1 176 ? 11.510 0.629 -1.092 1.00 96.38 176 LEU A C 1
ATOM 1297 O O . LEU A 1 176 ? 12.228 0.924 -2.041 1.00 96.38 176 LEU A O 1
ATOM 1301 N N . ASN A 1 177 ? 11.787 1.055 0.142 1.00 96.88 177 ASN A N 1
ATOM 1302 C CA . ASN A 1 177 ? 12.935 1.908 0.439 1.00 96.88 177 ASN A CA 1
ATOM 1303 C C . ASN A 1 177 ? 14.255 1.171 0.178 1.00 96.88 177 ASN A C 1
ATOM 1305 O O . ASN A 1 177 ? 15.183 1.769 -0.361 1.00 96.88 177 ASN A O 1
ATOM 1309 N N . LEU A 1 178 ? 14.359 -0.122 0.497 1.00 95.25 178 LEU A N 1
ATOM 1310 C CA . LEU A 1 178 ? 15.545 -0.912 0.150 1.00 95.25 178 LEU A CA 1
ATOM 1311 C C . LEU A 1 178 ? 15.744 -1.001 -1.371 1.00 95.25 178 LEU A C 1
ATOM 1313 O O . LEU A 1 178 ? 16.869 -0.813 -1.846 1.00 95.25 178 LEU A O 1
ATOM 1317 N N . ALA A 1 179 ? 14.666 -1.201 -2.135 1.00 92.50 179 ALA A N 1
ATOM 1318 C CA . ALA A 1 179 ? 14.704 -1.188 -3.598 1.00 92.50 179 ALA A CA 1
ATOM 1319 C C . ALA A 1 179 ? 15.063 0.204 -4.159 1.00 92.50 179 ALA A C 1
ATOM 1321 O O . ALA A 1 179 ? 15.976 0.335 -4.974 1.00 92.50 179 ALA A O 1
ATOM 1322 N N . ALA A 1 180 ? 14.424 1.269 -3.668 1.00 91.94 180 ALA A N 1
ATOM 1323 C CA . ALA A 1 180 ? 14.649 2.658 -4.075 1.00 91.94 180 ALA A CA 1
ATOM 1324 C C . ALA A 1 180 ? 16.099 3.117 -3.863 1.00 91.94 180 ALA A C 1
ATOM 1326 O O . ALA A 1 180 ? 16.612 3.958 -4.608 1.00 91.94 180 ALA A O 1
ATOM 1327 N N . ARG A 1 181 ? 16.756 2.575 -2.831 1.00 93.06 181 ARG A N 1
ATOM 1328 C CA . ARG A 1 181 ? 18.155 2.851 -2.476 1.00 93.06 181 ARG A CA 1
ATOM 1329 C C . ARG A 1 181 ? 19.157 1.943 -3.189 1.00 93.06 181 ARG A C 1
ATOM 1331 O O . ARG A 1 181 ? 20.353 2.179 -3.056 1.00 93.06 181 ARG A O 1
ATOM 1338 N N . GLY A 1 182 ? 18.691 0.937 -3.930 1.00 87.75 182 GLY A N 1
ATOM 1339 C CA . GLY A 1 182 ? 19.545 -0.019 -4.637 1.00 87.75 182 GLY A CA 1
ATOM 1340 C C . GLY A 1 182 ? 20.225 -1.050 -3.731 1.00 87.75 182 GLY A C 1
ATOM 1341 O O . GLY A 1 182 ? 21.207 -1.655 -4.149 1.00 87.75 182 GLY A O 1
ATOM 1342 N N . PHE A 1 183 ? 19.737 -1.254 -2.500 1.00 83.38 183 PHE A N 1
ATOM 1343 C CA . PHE A 1 183 ? 20.278 -2.274 -1.588 1.00 83.38 183 PHE A CA 1
ATOM 1344 C C . PHE A 1 183 ? 19.761 -3.680 -1.890 1.00 83.38 183 PHE A C 1
ATOM 1346 O O . PHE A 1 183 ? 20.406 -4.661 -1.530 1.00 83.38 183 PHE A O 1
ATOM 1353 N N . VAL A 1 184 ? 18.610 -3.780 -2.552 1.00 83.69 184 VAL A N 1
ATOM 1354 C CA . VAL A 1 184 ? 18.028 -5.046 -2.992 1.00 83.69 184 VAL A CA 1
ATOM 1355 C C . VAL A 1 184 ? 17.880 -4.990 -4.503 1.00 83.69 184 VAL A C 1
ATOM 1357 O O . VAL A 1 184 ? 17.293 -4.056 -5.044 1.00 83.69 184 VAL A O 1
ATOM 1360 N N . THR A 1 185 ? 18.430 -5.994 -5.181 1.00 79.06 185 THR A N 1
ATOM 1361 C CA . THR A 1 185 ? 18.200 -6.226 -6.609 1.00 79.06 185 THR A CA 1
ATOM 1362 C C . THR A 1 185 ? 17.330 -7.470 -6.740 1.00 79.06 185 THR A C 1
ATOM 1364 O O . THR A 1 185 ? 17.631 -8.467 -6.077 1.00 79.06 185 THR A O 1
ATOM 1367 N N . PRO A 1 186 ? 16.267 -7.446 -7.561 1.00 82.62 186 PRO A N 1
ATOM 1368 C CA . PRO A 1 186 ? 15.484 -8.642 -7.818 1.00 82.62 186 PRO A CA 1
ATOM 1369 C C . PRO A 1 186 ? 16.365 -9.794 -8.331 1.00 82.62 186 PRO A C 1
ATOM 1371 O O . PRO A 1 186 ? 17.337 -9.539 -9.052 1.00 82.62 186 PRO A O 1
ATOM 1374 N N . PRO A 1 187 ? 16.050 -11.055 -7.984 1.00 83.31 187 PRO A N 1
ATOM 1375 C CA . PRO A 1 187 ? 16.778 -12.211 -8.491 1.00 83.31 187 PRO A CA 1
ATOM 1376 C C . PRO A 1 187 ? 16.896 -12.193 -10.020 1.00 83.31 187 PRO A C 1
ATOM 1378 O O . PRO A 1 187 ? 15.967 -11.795 -10.718 1.00 83.31 187 PRO A O 1
ATOM 1381 N N . ALA A 1 188 ? 18.003 -12.702 -10.569 1.00 88.44 188 ALA A N 1
ATOM 1382 C CA . ALA A 1 188 ? 18.189 -12.774 -12.023 1.00 88.44 188 ALA A CA 1
ATOM 1383 C C . ALA A 1 188 ? 17.057 -13.543 -12.739 1.00 88.44 188 ALA A C 1
ATOM 1385 O O . ALA A 1 188 ? 16.758 -13.266 -13.898 1.00 88.44 188 ALA A O 1
ATOM 1386 N N . SER A 1 189 ? 16.390 -14.468 -12.039 1.00 92.00 189 SER A N 1
ATOM 1387 C CA . SER A 1 189 ? 15.227 -15.208 -12.537 1.00 92.00 189 SER A CA 1
ATOM 1388 C C . SER A 1 189 ? 13.999 -14.337 -12.816 1.00 92.00 189 SER A C 1
ATOM 1390 O O . SER A 1 189 ? 13.127 -14.769 -13.562 1.00 92.00 189 SER A O 1
ATOM 1392 N N . THR A 1 190 ? 13.913 -13.123 -12.264 1.00 93.69 190 THR A N 1
ATOM 1393 C CA . THR A 1 190 ? 12.779 -12.215 -12.500 1.00 93.69 190 THR A CA 1
ATOM 1394 C C . THR A 1 190 ? 12.993 -11.280 -13.688 1.00 93.69 190 THR A C 1
ATOM 1396 O O . THR A 1 190 ? 12.091 -10.523 -14.043 1.00 93.69 190 THR A O 1
ATOM 1399 N N . VAL A 1 191 ? 14.184 -11.281 -14.290 1.00 95.62 191 VAL A N 1
ATOM 1400 C CA . VAL A 1 191 ? 14.532 -10.383 -15.396 1.00 95.62 191 VAL A CA 1
ATOM 1401 C C . VAL A 1 191 ? 13.688 -10.709 -16.632 1.00 95.62 191 VAL A C 1
ATOM 1403 O O . VAL A 1 191 ? 13.612 -11.862 -17.057 1.00 95.62 191 VAL A O 1
ATOM 1406 N N . ASN A 1 192 ? 13.075 -9.678 -17.222 1.00 96.31 192 ASN A N 1
ATOM 1407 C CA . ASN A 1 192 ? 12.183 -9.736 -18.387 1.00 96.31 192 ASN A CA 1
ATOM 1408 C C . ASN A 1 192 ? 10.975 -10.679 -18.229 1.00 96.31 192 ASN A C 1
ATOM 1410 O O . ASN A 1 192 ? 10.337 -11.025 -19.224 1.00 96.31 192 ASN A O 1
ATOM 1414 N N . GLN A 1 193 ? 10.656 -11.107 -17.006 1.00 97.94 193 GLN A N 1
ATOM 1415 C CA . GLN A 1 193 ? 9.459 -11.899 -16.746 1.00 97.94 193 GLN A CA 1
ATOM 1416 C C . GLN A 1 193 ? 8.239 -10.977 -16.640 1.00 97.94 193 GLN A C 1
ATOM 1418 O O . GLN A 1 193 ? 8.356 -9.885 -16.078 1.00 97.94 193 GLN A O 1
ATOM 1423 N N . PRO A 1 194 ? 7.069 -11.383 -17.158 1.00 97.25 194 PRO A N 1
ATOM 1424 C CA . PRO A 1 194 ? 5.842 -10.622 -16.983 1.00 97.25 194 PRO A CA 1
ATOM 1425 C C . PRO A 1 194 ? 5.343 -10.716 -15.530 1.00 97.25 194 PRO A C 1
ATOM 1427 O O . PRO A 1 194 ? 5.716 -11.615 -14.777 1.00 97.25 194 PRO A O 1
ATOM 1430 N N . ALA A 1 195 ? 4.517 -9.755 -15.113 1.00 97.06 195 ALA A N 1
ATOM 1431 C CA . ALA A 1 195 ? 4.100 -9.621 -13.714 1.00 97.06 195 ALA A CA 1
ATOM 1432 C C . ALA A 1 195 ? 3.258 -10.804 -13.197 1.00 97.06 195 ALA A C 1
ATOM 1434 O O . ALA A 1 195 ? 3.381 -11.185 -12.036 1.00 97.06 195 ALA A O 1
ATOM 1435 N N . ASP A 1 196 ? 2.426 -11.398 -14.052 1.00 96.88 196 ASP A N 1
ATOM 1436 C CA . ASP A 1 196 ? 1.582 -12.558 -13.739 1.00 96.88 196 ASP A CA 1
ATOM 1437 C C . ASP A 1 196 ? 2.406 -13.823 -13.453 1.00 96.88 196 ASP A C 1
ATOM 1439 O O . ASP A 1 196 ? 2.098 -14.571 -12.527 1.00 96.88 196 ASP A O 1
ATOM 1443 N N . ALA A 1 197 ? 3.517 -14.021 -14.165 1.00 97.00 197 ALA A N 1
ATOM 1444 C CA . ALA A 1 197 ? 4.464 -15.101 -13.878 1.00 97.00 197 ALA A CA 1
ATOM 1445 C C . ALA A 1 197 ? 5.197 -14.920 -12.533 1.00 97.00 197 ALA A C 1
ATOM 1447 O O . ALA A 1 197 ? 5.795 -15.864 -12.017 1.00 97.00 197 ALA A O 1
ATOM 1448 N N . LEU A 1 198 ? 5.161 -13.714 -11.961 1.00 97.00 198 LEU A N 1
ATOM 1449 C CA . LEU A 1 198 ? 5.892 -13.340 -10.754 1.00 97.00 198 LEU A CA 1
ATOM 1450 C C . LEU A 1 198 ? 4.999 -13.159 -9.524 1.00 97.00 198 LEU A C 1
ATOM 1452 O O . LEU A 1 198 ? 5.515 -12.799 -8.469 1.00 97.00 198 LEU A O 1
ATOM 1456 N N . THR A 1 199 ? 3.696 -13.448 -9.602 1.00 94.75 199 THR A N 1
ATOM 1457 C CA . THR A 1 199 ? 2.775 -13.301 -8.461 1.00 94.75 199 THR A CA 1
ATOM 1458 C C . THR A 1 199 ? 3.248 -14.070 -7.223 1.00 94.75 199 THR A C 1
ATOM 1460 O O . THR A 1 199 ? 3.271 -13.510 -6.133 1.00 94.75 199 THR A O 1
ATOM 1463 N N . ALA A 1 200 ? 3.715 -15.312 -7.390 1.00 92.62 200 ALA A N 1
ATOM 1464 C CA . ALA A 1 200 ? 4.228 -16.126 -6.281 1.00 92.62 200 ALA A CA 1
ATOM 1465 C C . ALA A 1 200 ? 5.567 -15.623 -5.707 1.00 92.62 200 ALA A C 1
ATOM 1467 O O . ALA A 1 200 ? 5.940 -15.975 -4.591 1.00 92.62 200 ALA A O 1
ATOM 1468 N N . VAL A 1 201 ? 6.320 -14.831 -6.478 1.00 92.31 201 VAL A N 1
ATOM 1469 C CA . VAL A 1 201 ? 7.541 -14.168 -6.000 1.00 92.31 201 VAL A CA 1
ATOM 1470 C C . VAL A 1 201 ? 7.165 -12.890 -5.255 1.00 92.31 201 VAL A C 1
ATOM 1472 O O . VAL A 1 201 ? 7.676 -12.644 -4.170 1.00 92.31 201 VAL A O 1
ATOM 1475 N N . ALA A 1 202 ? 6.233 -12.103 -5.799 1.00 93.06 202 ALA A N 1
ATOM 1476 C CA . ALA A 1 202 ? 5.717 -10.897 -5.161 1.00 93.06 202 ALA A CA 1
ATOM 1477 C C . ALA A 1 202 ? 5.086 -11.192 -3.792 1.00 93.06 202 ALA A C 1
ATOM 1479 O O . ALA A 1 202 ? 5.356 -10.461 -2.847 1.00 93.06 202 ALA A O 1
ATOM 1480 N N . SER A 1 203 ? 4.351 -12.301 -3.655 1.00 91.06 203 SER A N 1
ATOM 1481 C CA . SER A 1 203 ? 3.731 -12.709 -2.387 1.00 91.06 203 SER A CA 1
ATOM 1482 C C . SER A 1 203 ? 4.726 -13.101 -1.290 1.00 91.06 203 SER A C 1
ATOM 1484 O O . SER A 1 203 ? 4.314 -13.343 -0.164 1.00 91.06 203 SER A O 1
ATOM 1486 N N . GLN A 1 204 ? 6.024 -13.201 -1.591 1.00 89.31 204 GLN A N 1
ATOM 1487 C CA . GLN A 1 204 ? 7.066 -13.399 -0.574 1.00 89.31 204 GLN A CA 1
ATOM 1488 C C . GLN A 1 204 ? 7.489 -12.072 0.070 1.00 89.31 204 GLN A C 1
ATOM 1490 O O . GLN A 1 204 ? 8.091 -12.063 1.142 1.00 89.31 204 GLN A O 1
ATOM 1495 N N . PHE A 1 205 ? 7.176 -10.941 -0.567 1.00 89.62 205 PHE A N 1
ATOM 1496 C CA . PHE A 1 205 ? 7.395 -9.614 -0.010 1.00 89.62 205 PHE A CA 1
ATOM 1497 C C . PHE A 1 205 ? 6.141 -9.199 0.748 1.00 89.62 205 PHE A C 1
ATOM 1499 O O . PHE A 1 205 ? 5.106 -8.964 0.136 1.00 89.62 205 PHE A O 1
ATOM 1506 N N . VAL A 1 206 ? 6.244 -9.097 2.075 1.00 89.94 206 VAL A N 1
ATOM 1507 C CA . VAL A 1 206 ? 5.106 -8.779 2.958 1.00 89.94 206 VAL A CA 1
ATOM 1508 C C . VAL A 1 206 ? 3.961 -9.777 2.722 1.00 89.94 206 VAL A C 1
ATOM 1510 O O . VAL A 1 206 ? 2.947 -9.451 2.103 1.00 89.94 206 VAL A O 1
ATOM 1513 N N . PRO A 1 207 ? 4.126 -11.040 3.153 1.00 87.31 207 PRO A N 1
ATOM 1514 C CA . PRO A 1 207 ? 3.263 -12.144 2.723 1.00 87.31 207 PRO A CA 1
ATOM 1515 C C . PRO A 1 207 ? 1.810 -12.017 3.188 1.00 87.31 207 PRO A C 1
ATOM 1517 O O . PRO A 1 207 ? 0.911 -12.627 2.609 1.00 87.31 207 PRO A O 1
ATOM 1520 N N . ARG A 1 208 ? 1.559 -11.207 4.221 1.00 87.81 208 ARG A N 1
ATOM 1521 C CA . ARG A 1 208 ? 0.247 -11.037 4.844 1.00 87.81 208 ARG A CA 1
ATOM 1522 C C . ARG A 1 208 ? -0.172 -9.581 4.846 1.00 87.81 208 ARG A C 1
ATOM 1524 O O . ARG A 1 208 ? 0.627 -8.702 5.148 1.00 87.81 208 ARG A O 1
ATOM 1531 N N . ALA A 1 209 ? -1.462 -9.357 4.607 1.00 84.94 209 ALA A N 1
ATOM 1532 C CA . ALA A 1 209 ? -2.080 -8.048 4.777 1.00 84.94 209 ALA A CA 1
ATOM 1533 C C . ALA A 1 209 ? -2.221 -7.641 6.254 1.00 84.94 209 ALA A C 1
ATOM 1535 O O . ALA A 1 209 ? -2.595 -6.509 6.533 1.00 84.94 209 ALA A O 1
ATOM 1536 N N . PHE A 1 210 ? -1.908 -8.518 7.216 1.00 86.25 210 PHE A N 1
ATOM 1537 C CA . PHE A 1 210 ? -1.907 -8.195 8.644 1.00 86.25 210 PHE A CA 1
ATOM 1538 C C . PHE A 1 210 ? -0.692 -8.836 9.323 1.00 86.25 210 PHE A C 1
ATOM 1540 O O . PHE A 1 210 ? -0.428 -10.021 9.141 1.00 86.25 210 PHE A O 1
ATOM 1547 N N . ALA A 1 211 ? 0.062 -8.045 10.094 1.00 75.50 211 ALA A N 1
ATOM 1548 C CA . ALA A 1 211 ? 1.308 -8.492 10.731 1.00 75.50 211 ALA A CA 1
ATOM 1549 C C . ALA A 1 211 ? 1.094 -9.270 12.044 1.00 75.50 211 ALA A C 1
ATOM 1551 O O . ALA A 1 211 ? 2.029 -9.866 12.573 1.00 75.50 211 ALA A O 1
ATOM 1552 N N . ILE A 1 212 ? -0.126 -9.243 12.576 1.00 71.88 212 ILE A N 1
ATOM 1553 C CA . ILE A 1 212 ? -0.564 -9.997 13.749 1.00 71.88 212 ILE A CA 1
ATOM 1554 C C . ILE A 1 212 ? -1.970 -10.525 13.495 1.00 71.88 212 ILE A C 1
ATOM 1556 O O . ILE A 1 212 ? -2.733 -9.949 12.712 1.00 71.88 212 ILE A O 1
ATOM 1560 N N . THR A 1 213 ? -2.320 -11.587 14.208 1.00 64.19 213 THR A N 1
ATOM 1561 C CA . THR A 1 213 ? -3.650 -12.183 14.190 1.00 64.19 213 THR A CA 1
ATOM 1562 C C . THR A 1 213 ? -4.687 -11.217 14.755 1.00 64.19 213 THR A C 1
ATOM 1564 O O . THR A 1 213 ? -4.921 -11.165 15.960 1.00 64.19 213 THR A O 1
ATOM 1567 N N . VAL A 1 214 ? -5.341 -10.457 13.878 1.00 63.22 214 VAL A N 1
ATOM 1568 C CA . VAL A 1 214 ? -6.556 -9.706 14.214 1.00 63.22 214 VAL A CA 1
ATOM 1569 C C . VAL A 1 214 ? -7.757 -10.577 13.856 1.00 63.22 214 VAL A C 1
ATOM 1571 O O . VAL A 1 214 ? -7.922 -10.972 12.699 1.00 63.22 214 VAL A O 1
ATOM 1574 N N . ASP A 1 215 ? -8.612 -10.870 14.837 1.00 64.69 215 ASP A N 1
ATOM 1575 C CA . ASP A 1 215 ? -9.811 -11.714 14.696 1.00 64.69 215 ASP A CA 1
ATOM 1576 C C . ASP A 1 215 ? -9.547 -13.178 14.274 1.00 64.69 215 ASP A C 1
ATOM 1578 O O . ASP A 1 215 ? -10.370 -13.787 13.591 1.00 64.69 215 ASP A O 1
ATOM 1582 N N . GLY A 1 216 ? -8.407 -13.767 14.650 1.00 66.69 216 GLY A N 1
ATOM 1583 C CA . GLY A 1 216 ? -8.108 -15.175 14.336 1.00 66.69 216 GLY A CA 1
ATOM 1584 C C . GLY A 1 216 ? -7.628 -15.440 12.901 1.00 66.69 216 GLY A C 1
ATOM 1585 O O . GLY A 1 216 ? -7.545 -16.600 12.502 1.00 66.69 216 GLY A O 1
ATOM 1586 N N . ALA A 1 217 ? -7.324 -14.398 12.118 1.00 66.50 217 ALA A N 1
ATOM 1587 C CA . ALA A 1 217 ? -6.642 -14.543 10.831 1.00 66.50 217 ALA A CA 1
ATOM 1588 C C . ALA A 1 217 ? -5.168 -14.968 11.021 1.00 66.50 217 ALA A C 1
ATOM 1590 O O . ALA A 1 217 ? -4.562 -14.511 11.985 1.00 66.50 217 ALA A O 1
ATOM 1591 N N . PRO A 1 218 ? -4.577 -15.774 10.117 1.00 67.62 218 PRO A N 1
ATOM 1592 C CA . PRO A 1 218 ? -3.164 -16.148 10.199 1.00 67.62 218 PRO A CA 1
ATOM 1593 C C . PRO A 1 218 ? -2.222 -14.935 10.290 1.00 67.62 218 PRO A C 1
ATOM 1595 O O . PRO A 1 218 ? -2.412 -13.957 9.558 1.00 67.62 218 PRO A O 1
ATOM 1598 N N . GLY A 1 219 ? -1.231 -15.014 11.178 1.00 70.31 219 GLY A N 1
ATOM 1599 C CA . GLY A 1 219 ? -0.218 -13.994 11.446 1.00 70.31 219 GLY A CA 1
ATOM 1600 C C . GLY A 1 219 ? 1.143 -14.317 10.817 1.00 70.31 219 GLY A C 1
ATOM 1601 O O . GLY A 1 219 ? 1.277 -15.224 9.999 1.00 70.31 219 GLY A O 1
ATOM 1602 N N . LEU A 1 220 ? 2.180 -13.552 11.181 1.00 72.12 220 LEU A N 1
ATOM 1603 C CA . LEU A 1 220 ? 3.559 -13.822 10.734 1.00 72.12 220 LEU A CA 1
ATOM 1604 C C . LEU A 1 220 ? 4.148 -15.102 11.347 1.00 72.12 220 LEU A C 1
ATOM 1606 O O . LEU A 1 220 ? 5.073 -15.676 10.785 1.00 72.12 220 LEU A O 1
ATOM 1610 N N . ASP A 1 221 ? 3.620 -15.544 12.484 1.00 74.38 221 ASP A N 1
ATOM 1611 C CA . ASP A 1 221 ? 3.957 -16.806 13.144 1.00 74.38 221 ASP A CA 1
ATOM 1612 C C . ASP A 1 221 ? 3.528 -18.045 12.342 1.00 74.38 221 ASP A C 1
ATOM 1614 O O . ASP A 1 221 ? 4.022 -19.142 12.600 1.00 74.38 221 ASP A O 1
ATOM 1618 N N . ASP A 1 222 ? 2.671 -17.863 11.335 1.00 79.50 222 ASP A N 1
ATOM 1619 C CA . ASP A 1 222 ? 2.275 -18.910 10.394 1.00 79.50 222 ASP A CA 1
ATOM 1620 C C . ASP A 1 222 ? 3.206 -19.014 9.168 1.00 79.50 222 ASP A C 1
ATOM 1622 O O . ASP A 1 222 ? 3.024 -19.898 8.324 1.00 79.50 222 ASP A O 1
ATOM 1626 N N . GLU A 1 2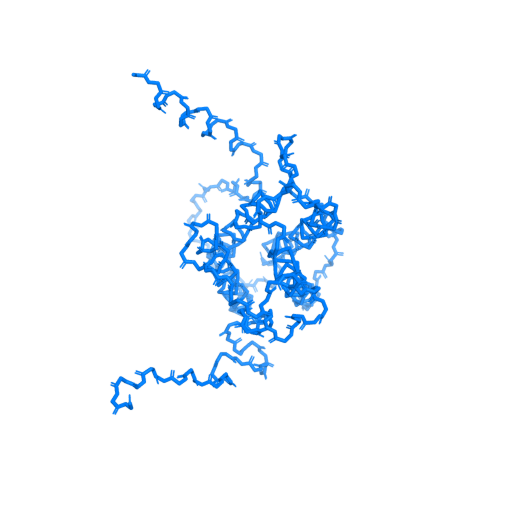23 ? 4.194 -18.122 9.032 1.00 79.94 223 GLU A N 1
ATOM 1627 C CA . GLU A 1 223 ? 5.161 -18.161 7.933 1.00 79.94 223 GLU A CA 1
ATOM 1628 C C . GLU A 1 223 ? 6.291 -19.161 8.200 1.00 79.94 223 GLU A C 1
ATOM 1630 O O . GLU A 1 223 ? 6.755 -19.348 9.323 1.00 79.94 223 GLU A O 1
ATOM 1635 N N . THR A 1 224 ? 6.762 -19.820 7.139 1.00 83.62 224 THR A N 1
ATOM 1636 C CA . THR A 1 224 ? 7.901 -20.741 7.250 1.00 83.62 224 THR A CA 1
ATOM 1637 C C . THR A 1 224 ? 9.197 -19.953 7.420 1.00 83.62 224 THR A C 1
ATOM 1639 O O . THR A 1 224 ? 9.501 -19.086 6.598 1.00 83.62 224 THR A O 1
ATOM 1642 N N . ASP A 1 225 ? 9.985 -20.295 8.443 1.00 82.62 225 ASP A N 1
ATOM 1643 C CA . ASP A 1 225 ? 11.309 -19.709 8.659 1.00 82.62 225 ASP A CA 1
ATOM 1644 C C . ASP A 1 225 ? 12.195 -19.841 7.413 1.00 82.62 225 ASP A C 1
ATOM 1646 O O . ASP A 1 225 ? 12.256 -20.888 6.757 1.00 82.62 225 ASP A O 1
ATOM 1650 N N . LEU A 1 226 ? 12.932 -18.772 7.105 1.00 80.88 226 LEU A N 1
ATOM 1651 C CA . LEU A 1 226 ? 13.919 -18.811 6.034 1.00 80.88 226 LEU A CA 1
ATOM 1652 C C . LEU A 1 226 ? 15.061 -19.767 6.407 1.00 80.88 226 LEU A C 1
ATOM 1654 O O . LEU A 1 226 ? 15.543 -19.739 7.544 1.00 80.88 226 LEU A O 1
ATOM 1658 N N . PRO A 1 227 ? 15.559 -20.575 5.456 1.00 82.25 227 PRO A N 1
ATOM 1659 C CA . PRO A 1 227 ? 16.730 -21.397 5.710 1.00 82.25 227 PRO A CA 1
ATOM 1660 C C . PRO A 1 227 ? 17.943 -20.504 5.994 1.00 82.25 227 PRO A C 1
ATOM 1662 O O . PRO A 1 227 ? 18.193 -19.521 5.290 1.00 82.25 227 PRO A O 1
ATOM 1665 N N . PHE A 1 228 ? 18.734 -20.864 7.006 1.00 82.69 228 PHE A N 1
ATOM 1666 C CA . PHE A 1 228 ? 20.027 -20.224 7.227 1.00 82.69 228 PHE A CA 1
ATOM 1667 C C . PHE A 1 228 ? 20.988 -20.577 6.091 1.00 82.69 228 PHE A C 1
ATOM 1669 O O . PHE A 1 228 ? 21.032 -21.715 5.622 1.00 82.69 228 PHE A O 1
ATOM 1676 N N . TYR A 1 229 ? 21.785 -19.597 5.668 1.00 77.56 229 TYR A N 1
ATOM 1677 C CA . TYR A 1 229 ? 22.873 -19.841 4.731 1.00 77.56 229 TYR A CA 1
ATOM 1678 C C . TYR A 1 229 ? 23.973 -20.652 5.429 1.00 77.56 229 TYR A C 1
ATOM 1680 O O . TYR A 1 229 ? 24.680 -20.132 6.294 1.00 77.56 229 TYR A O 1
ATOM 1688 N N . ASP A 1 230 ? 24.093 -21.931 5.073 1.00 79.88 230 ASP A N 1
ATOM 1689 C CA . ASP A 1 230 ? 25.141 -22.819 5.570 1.00 79.88 230 ASP A CA 1
ATOM 1690 C C . ASP A 1 230 ? 26.399 -22.685 4.701 1.00 79.88 230 ASP A C 1
ATOM 1692 O O . ASP A 1 230 ? 26.419 -23.068 3.534 1.00 79.88 230 ASP A O 1
ATOM 1696 N N . VAL A 1 231 ? 27.457 -22.120 5.284 1.00 73.50 231 VAL A N 1
ATOM 1697 C CA . VAL A 1 231 ? 28.767 -21.926 4.636 1.00 73.50 231 VAL A CA 1
ATOM 1698 C C . VAL A 1 231 ? 29.660 -23.169 4.683 1.00 73.50 231 VAL A C 1
ATOM 1700 O O . VAL A 1 231 ? 30.820 -23.088 4.284 1.00 73.50 231 VAL A O 1
ATOM 1703 N N . THR A 1 232 ? 29.176 -24.291 5.221 1.00 75.94 232 THR A N 1
ATOM 1704 C CA . THR A 1 232 ? 29.987 -25.501 5.434 1.00 75.94 232 THR A CA 1
ATOM 1705 C C . THR A 1 232 ? 29.822 -26.581 4.362 1.00 75.94 232 THR A C 1
ATOM 1707 O O . THR A 1 232 ? 30.427 -27.647 4.496 1.00 75.94 232 THR A O 1
ATOM 1710 N N . GLN A 1 233 ? 29.069 -26.301 3.290 1.00 53.03 233 GLN A N 1
ATOM 1711 C CA . GLN A 1 233 ? 28.946 -27.177 2.115 1.00 53.03 233 GLN A CA 1
ATOM 1712 C C . GLN A 1 233 ? 29.927 -26.824 0.996 1.00 53.03 233 GLN A C 1
ATOM 1714 O O . GLN A 1 233 ? 30.113 -25.618 0.717 1.00 53.03 233 GLN A O 1
#

Radius of gyration: 19.99 Å; chains: 1; bounding box: 53×54×58 Å

Sequence (233 aa):
MTEELSRRAALRSATAVASLGLATGLLTRGTPAQALTTQADLTPLKALLTAERNAIKTYDAAVSVLDAATSTDPLFPFQGIVKAIALHFRQQHTEHADKLARYIDRQGGVDDVGEGTAQVPTDFVPGIKNVIDLATNAEKAAAIGYTNTQKSLVLADNAELAAAIGAVESQHFVVLNLAARGFVTPPASTVNQPADALTAVASQFVPRAFAITVDGAPGLDDETDLPFYDVTQ